Protein AF-A0A6C0ATS9-F1 (afdb_monomer)

Structure (mmCIF, N/CA/C/O backbone):
data_AF-A0A6C0ATS9-F1
#
_entry.id   AF-A0A6C0ATS9-F1
#
loop_
_atom_site.group_PDB
_atom_site.id
_atom_site.type_symbol
_atom_site.label_atom_id
_atom_site.label_alt_id
_atom_site.label_comp_id
_atom_site.label_asym_id
_atom_site.label_entity_id
_atom_site.label_seq_id
_atom_site.pdbx_PDB_ins_code
_atom_site.Cartn_x
_atom_site.Cartn_y
_atom_site.Cartn_z
_atom_site.occupancy
_atom_site.B_iso_or_equiv
_atom_site.auth_seq_id
_atom_site.auth_comp_id
_atom_site.auth_asym_id
_atom_site.auth_atom_id
_atom_site.pdbx_PDB_model_num
ATOM 1 N N . MET A 1 1 ? -14.606 -4.990 13.807 1.00 44.78 1 MET A N 1
ATOM 2 C CA . MET A 1 1 ? -13.321 -5.221 13.105 1.00 44.78 1 MET A CA 1
ATOM 3 C C . MET A 1 1 ? -13.425 -6.234 11.970 1.00 44.78 1 MET A C 1
ATOM 5 O O . MET A 1 1 ? -13.098 -5.846 10.861 1.00 44.78 1 MET A O 1
ATOM 9 N N . LYS A 1 2 ? -13.892 -7.479 12.196 1.00 44.47 2 LYS A N 1
ATOM 10 C CA . LYS A 1 2 ? -14.012 -8.505 11.130 1.00 44.47 2 LYS A CA 1
ATOM 11 C C . LYS A 1 2 ? -15.025 -8.190 10.015 1.00 44.47 2 LYS A C 1
ATOM 13 O O . LYS A 1 2 ? -15.058 -8.916 9.033 1.00 44.47 2 LYS A O 1
ATOM 18 N N . ASP A 1 3 ? -15.802 -7.119 10.152 1.00 60.03 3 ASP A N 1
ATOM 19 C CA . ASP A 1 3 ? -16.910 -6.824 9.238 1.00 60.03 3 ASP A CA 1
ATOM 20 C C . ASP A 1 3 ? -16.562 -5.815 8.133 1.00 60.03 3 ASP A C 1
ATOM 22 O O . ASP A 1 3 ? -17.358 -5.632 7.220 1.00 60.03 3 ASP A O 1
ATOM 26 N N . PHE A 1 4 ? -15.381 -5.181 8.173 1.00 81.00 4 PHE A N 1
ATOM 27 C CA . PHE A 1 4 ? -15.067 -4.094 7.238 1.00 81.00 4 PHE A CA 1
ATOM 28 C C . PHE A 1 4 ? -13.788 -4.280 6.424 1.00 81.00 4 PHE A C 1
ATOM 30 O O . PHE A 1 4 ? -13.812 -3.983 5.235 1.00 81.00 4 PHE A O 1
ATOM 37 N N . ILE A 1 5 ? -12.705 -4.812 7.007 1.00 92.31 5 ILE A N 1
ATOM 38 C CA . ILE A 1 5 ? -11.551 -5.313 6.242 1.00 92.31 5 ILE A CA 1
ATOM 39 C C . ILE A 1 5 ? -11.804 -6.796 5.994 1.00 92.31 5 ILE A C 1
ATOM 41 O O . ILE A 1 5 ? -11.702 -7.603 6.918 1.00 92.31 5 ILE A O 1
ATOM 45 N N . GLN A 1 6 ? -12.170 -7.148 4.765 1.00 94.88 6 GLN A N 1
ATOM 46 C CA . GLN A 1 6 ? -12.522 -8.529 4.433 1.00 94.88 6 GLN A CA 1
ATOM 47 C C . GLN A 1 6 ? -11.295 -9.414 4.264 1.00 94.88 6 GLN A C 1
ATOM 49 O O . GLN A 1 6 ? -11.366 -10.610 4.543 1.00 94.88 6 GLN A O 1
ATOM 54 N N . HIS A 1 7 ? -10.177 -8.833 3.824 1.00 97.25 7 HIS A N 1
ATOM 55 C CA . HIS A 1 7 ? -8.942 -9.577 3.635 1.00 97.25 7 HIS A CA 1
ATOM 56 C C . HIS A 1 7 ? -7.703 -8.710 3.827 1.00 97.25 7 HIS A C 1
ATOM 58 O O . HIS A 1 7 ? -7.731 -7.503 3.587 1.00 97.25 7 HIS A O 1
ATOM 64 N N . ILE A 1 8 ? -6.610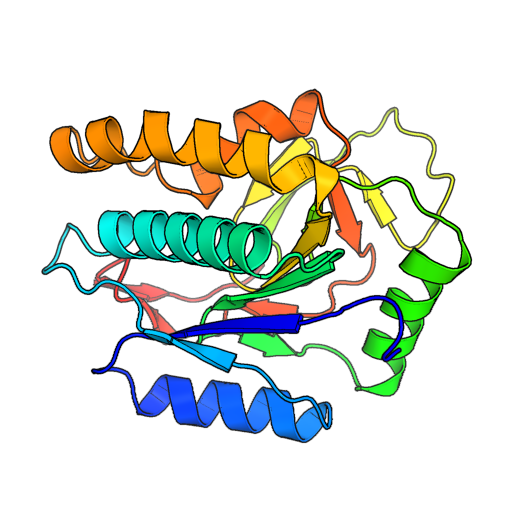 -9.345 4.242 1.00 98.31 8 ILE A N 1
ATOM 65 C CA . ILE A 1 8 ? -5.296 -8.715 4.361 1.00 98.31 8 ILE A CA 1
ATOM 66 C C . ILE A 1 8 ? -4.336 -9.499 3.476 1.00 98.31 8 ILE A C 1
ATOM 68 O O . ILE A 1 8 ? -4.168 -10.705 3.666 1.00 98.31 8 ILE A O 1
ATOM 72 N N . PHE A 1 9 ? -3.707 -8.816 2.527 1.00 98.75 9 PHE A N 1
ATOM 73 C CA . PHE A 1 9 ? -2.620 -9.355 1.721 1.00 98.75 9 PHE A CA 1
ATOM 74 C C . PHE A 1 9 ? -1.299 -8.747 2.168 1.00 98.75 9 PHE A C 1
ATOM 76 O O . PHE A 1 9 ? -1.242 -7.562 2.493 1.00 98.75 9 PHE A O 1
ATOM 83 N N . TYR A 1 10 ? -0.228 -9.533 2.115 1.00 98.75 10 TYR A N 1
ATOM 84 C CA . TYR A 1 10 ? 1.123 -8.992 2.190 1.00 98.75 10 TYR A CA 1
ATOM 85 C C . TYR A 1 10 ? 1.992 -9.515 1.055 1.00 98.75 10 TYR A C 1
ATOM 87 O O . TYR A 1 10 ? 1.965 -10.705 0.734 1.00 98.75 10 TYR A O 1
ATOM 95 N N . ILE A 1 11 ? 2.745 -8.616 0.433 1.00 98.81 11 ILE A N 1
ATOM 96 C CA . ILE A 1 11 ? 3.641 -8.916 -0.680 1.00 98.81 11 ILE A CA 1
ATOM 97 C C . ILE A 1 11 ? 5.028 -9.193 -0.110 1.00 98.81 11 ILE A C 1
ATOM 99 O O . ILE A 1 11 ? 5.604 -8.353 0.573 1.00 98.81 11 ILE A O 1
ATOM 103 N N . ASN A 1 12 ? 5.571 -10.370 -0.409 1.00 98.50 12 ASN A N 1
ATOM 104 C CA . ASN A 1 12 ? 6.889 -10.800 0.054 1.00 98.50 12 ASN A CA 1
ATOM 105 C C . ASN A 1 12 ? 7.585 -11.608 -1.044 1.00 98.50 12 ASN A C 1
ATOM 107 O O . ASN A 1 12 ? 6.965 -12.472 -1.665 1.00 98.50 12 ASN A O 1
ATOM 111 N N . LEU A 1 13 ? 8.874 -11.360 -1.277 1.00 97.94 13 LEU A N 1
ATOM 112 C CA . LEU A 1 13 ? 9.673 -12.170 -2.203 1.00 97.94 13 LEU A CA 1
ATOM 113 C C . LEU A 1 13 ? 10.032 -13.517 -1.563 1.00 97.94 13 LEU A C 1
ATOM 115 O O . LEU A 1 13 ? 10.390 -13.563 -0.392 1.00 97.94 13 LEU A O 1
ATOM 119 N N . ASP A 1 14 ? 10.034 -14.607 -2.336 1.00 97.12 14 ASP A N 1
ATOM 120 C CA . ASP A 1 14 ? 10.380 -15.955 -1.831 1.00 97.12 14 ASP A CA 1
ATOM 121 C C . ASP A 1 14 ? 11.785 -16.033 -1.218 1.00 97.12 14 ASP A C 1
ATOM 123 O O . ASP A 1 14 ? 12.029 -16.809 -0.303 1.00 97.12 14 ASP A O 1
ATOM 127 N N . LYS A 1 15 ? 12.717 -15.193 -1.682 1.00 95.62 15 LYS A N 1
ATOM 128 C CA . LYS A 1 15 ? 14.076 -15.128 -1.130 1.00 95.62 15 LYS A CA 1
ATOM 129 C C . LYS A 1 15 ? 14.181 -14.369 0.204 1.00 95.62 15 LYS A C 1
ATOM 131 O O . LYS A 1 15 ? 15.238 -14.417 0.825 1.00 95.62 15 LYS A O 1
ATOM 136 N N . ARG A 1 16 ? 13.142 -13.629 0.617 1.00 95.44 16 ARG A N 1
ATOM 137 C CA . ARG A 1 16 ? 13.129 -12.762 1.813 1.00 95.44 16 ARG A CA 1
ATOM 138 C C . ARG A 1 16 ? 12.384 -13.426 2.971 1.00 95.44 16 ARG A C 1
ATOM 140 O O . ARG A 1 16 ? 11.374 -12.917 3.460 1.00 95.44 16 ARG A O 1
ATOM 147 N N . GLU A 1 17 ? 12.878 -14.587 3.397 1.00 97.19 17 GLU A N 1
ATOM 148 C CA . GLU A 1 17 ? 12.354 -15.282 4.583 1.00 97.19 17 GLU A CA 1
ATOM 149 C C . GLU A 1 17 ? 12.577 -14.457 5.865 1.00 97.19 17 GLU A C 1
ATOM 151 O O . GLU A 1 17 ? 11.728 -14.465 6.750 1.00 97.19 17 GLU A O 1
ATOM 156 N N . ASP A 1 18 ? 13.643 -13.651 5.914 1.00 96.62 18 ASP A N 1
ATOM 157 C CA . ASP A 1 18 ? 13.909 -12.689 6.991 1.00 96.62 18 ASP A CA 1
ATOM 158 C C . ASP A 1 18 ? 12.749 -11.696 7.184 1.00 96.62 18 ASP A C 1
ATOM 160 O O . ASP A 1 18 ? 12.217 -11.560 8.287 1.00 96.62 18 ASP A O 1
ATOM 164 N N . ARG A 1 19 ? 12.291 -11.057 6.099 1.00 96.69 19 ARG A N 1
ATOM 165 C CA . ARG A 1 19 ? 11.173 -10.099 6.153 1.00 96.69 19 ARG A CA 1
ATOM 166 C C . ARG A 1 19 ? 9.836 -10.769 6.414 1.00 96.69 19 ARG A C 1
ATOM 168 O O . ARG A 1 19 ? 8.970 -10.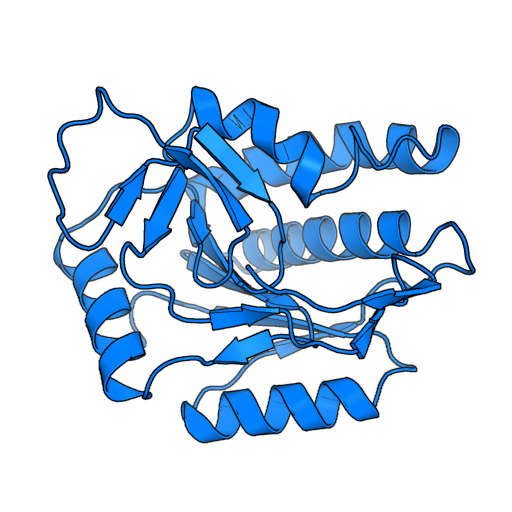206 7.071 1.00 96.69 19 ARG A O 1
ATOM 175 N N . LYS A 1 20 ? 9.659 -11.997 5.937 1.00 98.00 20 LYS A N 1
ATOM 176 C CA . LYS A 1 20 ? 8.464 -12.787 6.238 1.00 98.00 20 LYS A CA 1
ATOM 177 C C . LYS A 1 20 ? 8.345 -13.074 7.734 1.00 98.00 20 LYS A C 1
ATOM 179 O O . LYS A 1 20 ? 7.245 -12.971 8.278 1.00 98.00 20 LYS A O 1
ATOM 184 N N . GLU A 1 21 ? 9.447 -13.393 8.412 1.00 97.88 21 GLU A N 1
ATOM 185 C CA . GLU A 1 21 ? 9.464 -13.532 9.872 1.00 97.88 21 GLU A CA 1
ATOM 186 C C . GLU A 1 21 ? 9.158 -12.203 10.577 1.00 97.88 21 GLU A C 1
ATOM 188 O O . GLU A 1 21 ? 8.370 -12.179 11.523 1.00 97.88 21 GLU A O 1
ATOM 193 N N . GLU A 1 22 ? 9.734 -11.089 10.112 1.00 97.81 22 GLU A N 1
ATOM 194 C CA . GLU A 1 22 ? 9.441 -9.748 10.640 1.00 97.81 22 GLU A CA 1
ATOM 195 C C . GLU A 1 22 ? 7.960 -9.384 10.506 1.00 97.81 22 GLU A C 1
ATOM 197 O O . GLU A 1 22 ? 7.320 -9.048 11.505 1.00 97.81 22 GLU A O 1
ATOM 202 N N . PHE A 1 23 ? 7.393 -9.528 9.309 1.00 98.25 23 PHE A N 1
ATOM 203 C CA . PHE A 1 23 ? 5.981 -9.273 9.047 1.00 98.25 23 PHE A CA 1
ATOM 204 C C . PHE A 1 23 ? 5.071 -10.174 9.891 1.00 98.25 23 PHE A C 1
ATOM 206 O O . PHE A 1 23 ? 4.067 -9.719 10.440 1.00 98.25 23 PHE A O 1
ATOM 213 N N . THR A 1 24 ? 5.434 -11.452 10.047 1.00 98.06 24 THR A N 1
ATOM 214 C CA . THR A 1 24 ? 4.674 -12.396 10.882 1.00 98.06 24 THR A CA 1
ATOM 215 C C . THR A 1 24 ? 4.608 -11.913 12.330 1.00 98.06 24 THR A C 1
ATOM 217 O O . THR A 1 24 ? 3.519 -11.880 12.903 1.00 98.06 24 THR A O 1
ATOM 220 N N . ARG A 1 25 ? 5.725 -11.434 12.896 1.00 98.25 25 ARG A N 1
ATOM 221 C CA . ARG A 1 25 ? 5.745 -10.839 14.244 1.00 98.25 25 ARG A CA 1
ATOM 222 C C . ARG A 1 25 ? 4.850 -9.600 14.344 1.00 98.25 25 ARG A C 1
ATOM 224 O O . ARG A 1 25 ? 4.170 -9.423 15.353 1.00 98.25 25 ARG A O 1
ATOM 231 N N . GLU A 1 26 ? 4.806 -8.749 13.318 1.00 98.25 26 GLU A N 1
ATOM 232 C CA . GLU A 1 26 ? 3.887 -7.599 13.294 1.00 98.25 26 GLU A CA 1
ATOM 233 C C . GLU A 1 26 ? 2.412 -8.026 13.267 1.00 98.25 26 GLU A C 1
ATOM 235 O O . GLU A 1 26 ? 1.578 -7.408 13.928 1.00 98.25 26 GLU A O 1
ATOM 240 N N . MET A 1 27 ? 2.068 -9.102 12.555 1.00 97.75 27 MET A N 1
ATOM 241 C CA . MET A 1 27 ? 0.703 -9.642 12.559 1.00 97.75 27 MET A CA 1
ATOM 242 C C . MET A 1 27 ? 0.334 -10.288 13.901 1.00 97.75 27 MET A C 1
ATOM 244 O O . MET A 1 27 ? -0.800 -10.133 14.356 1.00 97.75 27 MET A O 1
ATOM 248 N N . GLU A 1 28 ? 1.280 -10.952 14.573 1.00 97.75 28 GLU A N 1
ATOM 249 C CA . GLU A 1 28 ? 1.087 -11.530 15.911 1.00 97.75 28 GLU A CA 1
ATOM 250 C C . GLU A 1 28 ? 0.768 -10.461 16.963 1.00 97.75 28 GLU A C 1
ATOM 252 O O . GLU A 1 28 ? -0.172 -10.640 17.740 1.00 97.75 28 GLU A O 1
ATOM 257 N N . LYS A 1 29 ? 1.464 -9.311 16.944 1.00 97.19 29 LYS A N 1
ATOM 258 C CA . LYS A 1 29 ? 1.146 -8.157 17.815 1.00 97.19 29 LYS A CA 1
ATOM 259 C C . LYS A 1 29 ? -0.312 -7.711 17.671 1.00 97.19 29 LYS A C 1
ATOM 261 O O . LYS A 1 29 ? -0.936 -7.271 18.637 1.00 97.19 29 LYS A O 1
ATOM 266 N N . MET A 1 30 ? -0.851 -7.835 16.462 1.00 96.12 30 MET A N 1
ATOM 267 C CA . MET A 1 30 ? -2.206 -7.421 16.116 1.00 96.12 30 MET A CA 1
ATOM 268 C C . MET A 1 30 ? -3.250 -8.524 16.292 1.00 96.12 30 MET A C 1
ATOM 270 O O . MET A 1 30 ? -4.445 -8.218 16.292 1.00 96.12 30 MET A O 1
ATOM 274 N N . ASP A 1 31 ? -2.834 -9.782 16.488 1.00 96.12 31 ASP A N 1
ATOM 275 C CA . ASP A 1 31 ? -3.693 -10.972 16.377 1.00 96.12 31 ASP A CA 1
ATOM 276 C C . ASP A 1 31 ? -4.435 -11.004 15.026 1.00 96.12 31 ASP A C 1
ATOM 278 O O . ASP A 1 31 ? -5.643 -11.246 14.937 1.00 96.12 31 ASP A O 1
ATOM 282 N N . TRP A 1 32 ? -3.720 -10.644 13.958 1.00 95.56 32 TRP A N 1
ATOM 283 C CA . TRP A 1 32 ? -4.245 -10.591 12.597 1.00 95.56 32 TRP A CA 1
ATOM 284 C C . TRP A 1 32 ? -3.738 -11.767 11.771 1.00 95.56 32 TRP A C 1
ATOM 286 O O . TRP A 1 32 ? -2.681 -12.339 12.026 1.00 95.56 32 TRP A O 1
ATOM 296 N N . LYS A 1 33 ? -4.516 -12.134 10.751 1.00 96.19 33 LYS A N 1
ATOM 297 C CA . LYS A 1 33 ? -4.121 -13.120 9.746 1.00 96.19 33 LYS A CA 1
ATOM 298 C C . LYS A 1 33 ? -4.045 -12.425 8.399 1.00 96.19 33 LYS A C 1
ATOM 300 O O . LYS A 1 33 ? -5.018 -11.797 7.990 1.00 96.19 33 LYS A O 1
ATOM 305 N N . ALA A 1 34 ? -2.913 -12.577 7.729 1.00 97.62 34 ALA A N 1
ATOM 306 C CA . ALA A 1 34 ? -2.684 -12.056 6.393 1.00 97.62 34 ALA A CA 1
ATOM 307 C C . ALA A 1 34 ? -2.310 -13.196 5.442 1.00 97.62 34 ALA A C 1
ATOM 309 O O . ALA A 1 34 ? -1.594 -14.128 5.817 1.00 97.62 34 ALA A O 1
ATOM 310 N N . GLU A 1 35 ? -2.800 -13.125 4.211 1.00 98.38 35 GLU A N 1
ATOM 311 C CA . GLU A 1 35 ? -2.410 -14.029 3.138 1.00 98.38 35 GLU A CA 1
ATOM 312 C C . GLU A 1 35 ? -1.157 -13.504 2.448 1.00 98.38 35 GLU A C 1
ATOM 314 O O . GLU A 1 35 ? -1.097 -12.350 2.018 1.00 98.38 35 GLU A O 1
ATOM 319 N N . ARG A 1 36 ? -0.164 -14.380 2.309 1.00 98.56 36 ARG A N 1
ATOM 320 C CA . ARG A 1 36 ? 1.034 -14.075 1.540 1.00 98.56 36 ARG A CA 1
ATOM 321 C C . ARG A 1 36 ? 0.709 -14.066 0.057 1.00 98.56 36 ARG A C 1
ATOM 323 O O . ARG A 1 36 ? 0.251 -15.075 -0.476 1.00 98.56 36 ARG A O 1
ATOM 330 N N . PHE A 1 37 ? 1.064 -12.984 -0.614 1.00 98.75 37 PHE A N 1
ATOM 331 C CA . PHE A 1 37 ? 1.201 -12.947 -2.058 1.00 98.75 37 PHE A CA 1
ATOM 332 C C . PHE A 1 37 ? 2.693 -13.060 -2.425 1.00 98.75 37 PHE A C 1
ATOM 334 O O . PHE A 1 37 ? 3.490 -12.237 -1.962 1.00 98.75 37 PHE A O 1
ATOM 341 N N . PRO A 1 38 ? 3.104 -14.065 -3.223 1.00 98.31 38 PRO A N 1
ATOM 342 C CA . PRO A 1 38 ? 4.487 -14.177 -3.674 1.00 98.31 38 PRO A CA 1
ATOM 343 C C . PRO A 1 38 ? 4.810 -13.013 -4.616 1.00 98.31 38 PRO A C 1
ATOM 345 O O . PRO A 1 38 ? 4.265 -12.912 -5.716 1.00 98.31 38 PRO A O 1
ATOM 348 N N . GLY A 1 39 ? 5.684 -12.114 -4.172 1.00 97.94 39 GLY A N 1
ATOM 349 C CA . GLY A 1 39 ? 6.099 -10.961 -4.958 1.00 97.94 39 GLY A CA 1
ATOM 350 C C . GLY A 1 39 ? 6.863 -11.379 -6.214 1.00 97.94 39 GLY A C 1
ATOM 351 O O . GLY A 1 39 ? 7.634 -12.342 -6.212 1.00 97.94 39 GLY A O 1
ATOM 352 N N . PHE A 1 40 ? 6.683 -10.629 -7.298 1.00 98.19 40 PHE A N 1
ATOM 353 C CA . PHE A 1 40 ? 7.412 -10.868 -8.536 1.00 98.19 40 PHE A CA 1
ATOM 354 C C . PHE A 1 40 ? 8.865 -10.430 -8.392 1.00 98.19 40 PHE A C 1
ATOM 356 O O . PHE A 1 40 ? 9.170 -9.239 -8.331 1.00 98.19 40 PHE A O 1
ATOM 363 N N . TYR A 1 41 ? 9.773 -11.399 -8.400 1.00 97.31 41 TYR A N 1
ATOM 364 C CA . TYR A 1 41 ? 11.198 -11.123 -8.397 1.00 97.31 41 TYR A CA 1
ATOM 365 C C . TYR A 1 41 ? 11.704 -10.740 -9.792 1.00 97.31 41 TYR A C 1
ATOM 367 O O . TYR A 1 41 ? 11.461 -11.442 -10.773 1.00 97.31 41 TYR A O 1
ATOM 375 N N . TYR A 1 42 ? 12.441 -9.635 -9.856 1.00 95.50 42 TYR A N 1
ATOM 376 C CA . TYR A 1 42 ? 13.196 -9.195 -11.022 1.00 95.50 42 TYR A CA 1
ATOM 377 C C . TYR A 1 42 ? 14.610 -8.845 -10.563 1.00 95.50 42 TYR A C 1
ATOM 379 O O . TYR A 1 42 ? 14.782 -8.171 -9.545 1.00 95.50 42 TYR A O 1
ATOM 387 N N . GLU A 1 43 ? 15.614 -9.278 -11.324 1.00 92.38 43 GLU A N 1
ATOM 388 C CA . GLU A 1 43 ? 17.009 -8.924 -11.054 1.00 92.38 43 GLU A CA 1
ATOM 389 C C . GLU A 1 43 ? 17.209 -7.395 -11.081 1.00 92.38 43 GLU A C 1
ATOM 391 O O . GLU A 1 43 ? 16.551 -6.693 -11.868 1.00 92.38 43 GLU A O 1
ATOM 396 N N . PRO A 1 44 ? 18.118 -6.842 -10.255 1.00 91.94 44 PRO A N 1
ATOM 397 C CA . PRO A 1 44 ? 18.459 -5.428 -10.309 1.00 91.94 44 PRO A CA 1
ATOM 398 C C . PRO A 1 44 ? 18.835 -4.970 -11.733 1.00 91.94 44 PRO A C 1
ATOM 400 O O . PRO A 1 44 ? 19.509 -5.700 -12.461 1.00 91.94 44 PRO A O 1
ATOM 403 N N . PRO A 1 45 ? 18.427 -3.755 -12.151 1.00 92.38 45 PRO A N 1
ATOM 404 C CA . PRO A 1 45 ? 17.742 -2.719 -11.369 1.00 92.38 45 PRO A CA 1
ATOM 405 C C . PRO A 1 45 ? 16.201 -2.795 -11.440 1.00 92.38 45 PRO A C 1
ATOM 407 O O . PRO A 1 45 ? 15.523 -1.820 -11.124 1.00 92.38 45 PRO A O 1
ATOM 410 N N . LYS A 1 46 ? 15.620 -3.915 -11.890 1.00 95.19 46 LYS A N 1
ATOM 411 C CA . LYS A 1 46 ? 14.183 -4.021 -12.200 1.00 95.19 46 LYS A CA 1
ATOM 412 C C . LYS A 1 46 ? 13.289 -4.401 -11.012 1.00 95.19 46 LYS A C 1
ATOM 414 O O . LYS A 1 46 ? 12.102 -4.639 -11.219 1.00 95.19 46 LYS A O 1
ATOM 419 N N . GLY A 1 47 ? 13.797 -4.391 -9.777 1.00 95.94 47 GLY A N 1
ATOM 420 C CA . GLY A 1 47 ? 13.009 -4.716 -8.576 1.00 95.94 47 GLY A CA 1
ATOM 421 C C . GLY A 1 47 ? 11.692 -3.931 -8.479 1.00 95.94 47 GLY A C 1
ATOM 422 O O . GLY A 1 47 ? 10.636 -4.516 -8.258 1.00 95.94 47 GLY A O 1
ATOM 423 N N . ILE A 1 48 ? 11.718 -2.632 -8.801 1.00 96.75 48 ILE A N 1
ATOM 424 C CA . ILE A 1 48 ? 10.526 -1.765 -8.786 1.00 96.75 48 ILE A CA 1
ATOM 425 C C . ILE A 1 48 ? 9.444 -2.154 -9.813 1.00 96.75 48 ILE A C 1
ATOM 427 O O . ILE A 1 48 ? 8.254 -1.926 -9.582 1.00 96.75 48 ILE A O 1
ATOM 431 N N . VAL A 1 49 ? 9.834 -2.786 -10.929 1.00 98.31 49 VAL A N 1
ATOM 432 C CA . VAL A 1 49 ? 8.895 -3.374 -11.903 1.00 98.31 49 VAL A CA 1
ATOM 433 C C . VAL A 1 49 ? 8.162 -4.542 -11.246 1.00 98.31 49 VAL A C 1
ATOM 435 O O . VAL A 1 49 ? 6.939 -4.639 -11.334 1.00 98.31 49 VAL A O 1
ATOM 438 N N . GLY A 1 50 ? 8.910 -5.393 -10.538 1.00 98.25 50 GLY A N 1
ATOM 439 C CA . GLY A 1 50 ? 8.384 -6.507 -9.754 1.00 98.25 50 GLY A CA 1
ATOM 440 C C . GLY A 1 50 ? 7.428 -6.062 -8.646 1.00 98.25 50 GLY A C 1
ATOM 441 O O . GLY A 1 50 ? 6.331 -6.608 -8.531 1.00 98.25 50 GLY A O 1
ATOM 442 N N . CYS A 1 51 ? 7.788 -5.021 -7.889 1.00 98.12 51 CYS A N 1
ATOM 443 C CA . CYS A 1 51 ? 6.913 -4.395 -6.891 1.00 98.12 51 CYS A CA 1
ATOM 444 C C . CYS A 1 51 ? 5.606 -3.899 -7.535 1.00 98.12 51 CYS A C 1
ATOM 446 O O . CYS A 1 51 ? 4.528 -4.368 -7.170 1.00 98.12 51 CYS A O 1
ATOM 448 N N . THR A 1 52 ? 5.690 -3.069 -8.583 1.00 98.50 52 THR A N 1
ATOM 449 C CA . THR A 1 52 ? 4.502 -2.530 -9.276 1.00 98.50 52 THR A CA 1
ATOM 450 C C . THR A 1 52 ? 3.589 -3.643 -9.796 1.00 98.50 52 THR A C 1
ATOM 452 O O . THR A 1 52 ? 2.374 -3.601 -9.601 1.00 98.50 52 THR A O 1
ATOM 455 N N . LYS A 1 53 ? 4.172 -4.687 -10.398 1.00 98.75 53 LYS A N 1
ATOM 456 C CA . LYS A 1 53 ? 3.433 -5.865 -10.864 1.00 98.75 53 LYS A CA 1
ATOM 457 C C . LYS A 1 53 ? 2.768 -6.632 -9.718 1.00 98.75 53 LYS A C 1
ATOM 459 O O . LYS A 1 53 ? 1.647 -7.097 -9.876 1.00 98.75 53 LYS A O 1
ATOM 464 N N . SER A 1 54 ? 3.426 -6.751 -8.568 1.00 98.75 54 SER A N 1
ATOM 465 C CA . SER A 1 54 ? 2.870 -7.450 -7.403 1.00 98.75 54 SER A CA 1
ATOM 466 C C . SER A 1 54 ? 1.625 -6.744 -6.864 1.00 98.75 54 SER A C 1
ATOM 468 O O . SER A 1 54 ? 0.612 -7.400 -6.647 1.00 98.75 54 SER A O 1
ATOM 470 N N . HIS A 1 55 ? 1.652 -5.412 -6.733 1.00 98.81 55 HIS A N 1
ATOM 471 C CA . HIS A 1 55 ? 0.471 -4.642 -6.315 1.00 98.81 55 HIS A CA 1
ATOM 472 C C . HIS A 1 55 ? -0.687 -4.758 -7.315 1.00 98.81 55 HIS A C 1
ATOM 474 O O . HIS A 1 55 ? -1.832 -4.954 -6.906 1.00 98.81 55 HIS A O 1
ATOM 480 N N . LEU A 1 56 ? -0.395 -4.693 -8.620 1.00 98.88 56 LEU A N 1
ATOM 481 C CA . LEU A 1 56 ? -1.390 -4.911 -9.673 1.00 98.88 56 LEU A CA 1
ATOM 482 C C . LEU A 1 56 ? -2.072 -6.282 -9.540 1.00 98.88 56 LEU A C 1
ATOM 484 O O . LEU A 1 56 ? -3.299 -6.371 -9.545 1.00 98.88 56 LEU A O 1
ATOM 488 N N . GLU A 1 57 ? -1.292 -7.352 -9.399 1.00 98.88 57 GLU A N 1
ATOM 489 C CA . GLU A 1 57 ? -1.844 -8.707 -9.329 1.00 98.88 57 GLU A CA 1
ATOM 490 C C . GLU A 1 57 ? -2.587 -8.977 -8.009 1.00 98.88 57 GLU A C 1
ATOM 492 O O . GLU A 1 57 ? -3.602 -9.673 -8.020 1.00 98.88 57 GLU A O 1
ATOM 497 N N . VAL A 1 58 ? -2.180 -8.364 -6.890 1.00 98.81 58 VAL A N 1
ATOM 498 C CA . VAL A 1 58 ? -2.953 -8.405 -5.634 1.00 98.81 58 VAL A CA 1
ATOM 499 C C . VAL A 1 58 ? -4.320 -7.737 -5.796 1.00 98.81 58 VAL A C 1
ATOM 501 O O . VAL A 1 58 ? -5.324 -8.297 -5.355 1.00 98.81 58 VAL A O 1
ATOM 504 N N . LEU A 1 59 ? -4.398 -6.578 -6.460 1.00 98.81 59 LEU A N 1
ATOM 505 C CA . LEU A 1 59 ? -5.675 -5.901 -6.722 1.00 98.81 59 LEU A CA 1
ATOM 506 C C . LEU A 1 59 ? -6.588 -6.738 -7.626 1.00 98.81 59 LEU A C 1
ATOM 508 O O . LEU A 1 59 ? -7.775 -6.897 -7.332 1.00 98.81 59 LEU A O 1
ATOM 512 N N . LYS A 1 60 ? -6.037 -7.337 -8.689 1.00 98.81 60 LYS A N 1
ATOM 513 C CA . LYS A 1 60 ? -6.778 -8.271 -9.552 1.00 98.81 60 LYS A CA 1
ATOM 514 C C . LYS A 1 60 ? -7.295 -9.474 -8.774 1.00 98.81 60 LYS A C 1
ATOM 516 O O . LYS A 1 60 ? -8.451 -9.855 -8.949 1.00 98.81 60 LYS A O 1
ATOM 521 N N . LEU A 1 61 ? -6.472 -10.045 -7.896 1.00 98.81 61 LEU A N 1
ATOM 522 C CA . LEU A 1 61 ? -6.850 -11.171 -7.050 1.00 98.81 61 LEU A CA 1
ATOM 523 C C . 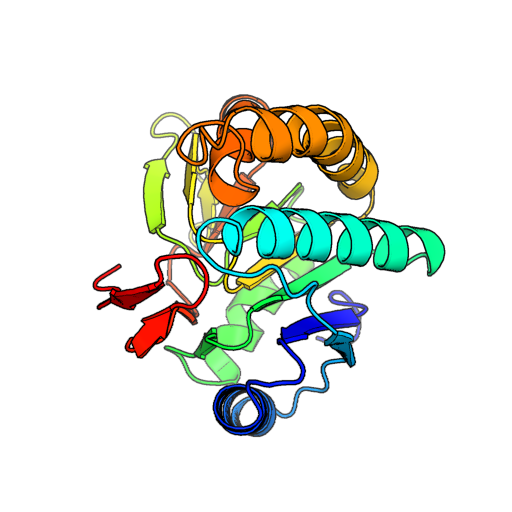LEU A 1 61 ? -7.965 -10.791 -6.067 1.00 98.81 61 LEU A C 1
ATOM 525 O O . LEU A 1 61 ? -8.929 -11.542 -5.917 1.00 98.81 61 LEU A O 1
ATOM 529 N N . ALA A 1 62 ? -7.864 -9.620 -5.431 1.00 98.56 62 ALA A N 1
ATOM 530 C CA . ALA A 1 62 ? -8.893 -9.094 -4.539 1.00 98.56 62 ALA A CA 1
ATOM 531 C C . ALA A 1 62 ? -10.231 -8.912 -5.267 1.00 98.56 62 ALA A C 1
ATOM 533 O O . ALA A 1 62 ? -11.263 -9.390 -4.789 1.00 98.56 62 ALA A O 1
ATOM 534 N N . LYS A 1 63 ? -10.198 -8.308 -6.465 1.00 98.50 63 LYS A N 1
ATOM 535 C CA . LYS A 1 63 ? -11.366 -8.160 -7.341 1.00 98.50 63 LYS A CA 1
ATOM 536 C C . LYS A 1 63 ? -11.953 -9.515 -7.732 1.00 98.50 63 LYS A C 1
ATOM 538 O O . LYS A 1 63 ? -13.152 -9.727 -7.582 1.00 98.50 63 LYS A O 1
ATOM 543 N N . GLN A 1 64 ? -11.121 -10.442 -8.208 1.00 98.50 64 GLN A N 1
ATOM 544 C CA . GLN A 1 64 ? -11.543 -11.779 -8.633 1.00 98.50 64 GLN A CA 1
ATOM 545 C C . GLN A 1 64 ? -12.242 -12.543 -7.501 1.00 98.50 64 GLN A C 1
ATOM 547 O O . GLN A 1 64 ? -13.199 -13.274 -7.751 1.00 98.50 64 GLN A O 1
ATOM 552 N N . ARG A 1 65 ? -11.768 -12.382 -6.262 1.00 98.25 65 ARG A N 1
ATOM 553 C CA . ARG A 1 65 ? -12.346 -13.018 -5.070 1.00 98.25 65 ARG A CA 1
ATOM 554 C C . ARG A 1 65 ? -13.521 -12.242 -4.468 1.00 98.25 65 ARG A C 1
ATOM 556 O O . ARG A 1 65 ? -14.131 -12.732 -3.523 1.00 98.25 65 ARG A O 1
ATOM 563 N N . GLY A 1 66 ? -13.860 -11.076 -5.020 1.00 97.25 66 GLY A N 1
ATOM 564 C CA . GLY A 1 66 ? -15.019 -10.283 -4.616 1.00 97.25 66 GLY A CA 1
ATOM 565 C C . GLY A 1 66 ? -14.891 -9.638 -3.236 1.00 97.25 66 GLY A C 1
ATOM 566 O O . GLY A 1 66 ? -15.909 -9.435 -2.579 1.00 97.25 66 GLY A O 1
ATOM 567 N N . TYR A 1 67 ? -13.671 -9.337 -2.776 1.00 97.25 67 TYR A N 1
ATOM 568 C CA . TYR A 1 67 ? -13.485 -8.676 -1.484 1.00 97.25 67 TYR A CA 1
ATOM 569 C C . TYR A 1 67 ? -13.904 -7.202 -1.542 1.00 97.25 67 TYR A C 1
ATOM 571 O O . TYR A 1 67 ? -13.520 -6.483 -2.459 1.00 97.25 67 TYR A O 1
ATOM 579 N N . SER A 1 68 ? -14.679 -6.742 -0.555 1.00 93.00 68 SER A N 1
ATOM 580 C CA . SER A 1 68 ? -15.197 -5.367 -0.509 1.00 93.00 68 SER A CA 1
ATOM 581 C C . SER A 1 68 ? -14.156 -4.334 -0.071 1.00 93.00 68 SER A C 1
ATOM 583 O O . SER A 1 68 ? -14.068 -3.270 -0.662 1.00 93.00 68 SER A O 1
ATOM 585 N N . ASN A 1 69 ? -13.360 -4.619 0.961 1.00 94.31 69 ASN A N 1
ATOM 586 C CA . ASN A 1 69 ? -12.198 -3.799 1.304 1.00 94.31 69 ASN A CA 1
ATOM 587 C C . ASN A 1 69 ? -11.039 -4.719 1.663 1.00 94.31 69 ASN A C 1
ATOM 589 O O . ASN A 1 69 ? -11.225 -5.691 2.406 1.00 94.31 69 ASN A O 1
ATOM 593 N N . VAL A 1 70 ? -9.847 -4.384 1.176 1.00 98.00 70 VAL A N 1
ATOM 594 C CA . VAL A 1 70 ? -8.628 -5.146 1.456 1.00 98.00 70 VAL A CA 1
ATOM 595 C C . VAL A 1 70 ? -7.539 -4.238 1.983 1.00 98.00 70 VAL A C 1
ATOM 597 O O . VAL A 1 70 ? -7.367 -3.119 1.500 1.00 98.00 70 VAL A O 1
ATOM 600 N N . LEU A 1 71 ? -6.808 -4.738 2.972 1.00 98.38 71 LEU A N 1
ATOM 601 C CA . LEU A 1 71 ? -5.562 -4.137 3.420 1.00 98.38 71 LEU A CA 1
ATOM 602 C C . LEU A 1 71 ? -4.419 -4.788 2.639 1.00 98.38 71 LEU A C 1
ATOM 604 O O . LEU A 1 71 ? -4.293 -6.013 2.643 1.00 98.38 71 LEU A O 1
ATOM 608 N N . ILE A 1 72 ? -3.618 -3.981 1.952 1.00 98.75 72 ILE A N 1
ATOM 609 C CA . ILE A 1 72 ? -2.457 -4.438 1.188 1.00 98.75 72 ILE A CA 1
ATOM 610 C C . ILE A 1 72 ? -1.210 -3.916 1.886 1.00 98.75 72 ILE A C 1
ATOM 612 O O . ILE A 1 72 ? -1.079 -2.708 2.093 1.00 98.75 72 ILE A O 1
ATOM 616 N N . CYS A 1 73 ? -0.308 -4.832 2.227 1.00 98.62 73 CYS A N 1
ATOM 617 C CA . CYS A 1 73 ? 0.951 -4.525 2.888 1.00 98.62 73 CYS A CA 1
ATOM 618 C C . CYS A 1 73 ? 2.161 -5.002 2.071 1.00 98.62 73 CYS A C 1
ATOM 620 O O . CYS A 1 73 ? 2.079 -5.991 1.340 1.00 98.62 73 CYS A O 1
ATOM 622 N N . GLU A 1 74 ? 3.304 -4.354 2.260 1.00 98.44 74 GLU A N 1
ATOM 623 C CA . GLU A 1 74 ? 4.621 -4.918 1.948 1.00 98.44 74 GLU A CA 1
ATOM 624 C C . GLU A 1 74 ? 5.192 -5.639 3.184 1.00 98.44 74 GLU A C 1
ATOM 626 O O . GLU A 1 74 ? 4.716 -5.477 4.311 1.00 98.44 74 GLU A O 1
ATOM 631 N N . ASP A 1 75 ? 6.201 -6.481 2.970 1.00 97.38 75 ASP A N 1
ATOM 632 C CA . ASP A 1 75 ? 6.821 -7.311 4.009 1.00 97.38 75 ASP A CA 1
ATOM 633 C C . ASP A 1 75 ? 7.707 -6.548 5.003 1.00 97.38 75 ASP A C 1
ATOM 635 O O . ASP A 1 75 ? 8.084 -7.098 6.034 1.00 97.38 75 ASP A O 1
ATOM 639 N N . ASP A 1 76 ? 8.001 -5.279 4.730 1.00 95.81 76 ASP A N 1
ATOM 640 C CA . ASP A 1 76 ? 8.715 -4.368 5.623 1.00 95.81 76 ASP A CA 1
ATOM 641 C C . ASP A 1 76 ? 7.779 -3.427 6.394 1.00 95.81 76 ASP A C 1
ATOM 643 O O . ASP A 1 76 ? 8.194 -2.362 6.840 1.00 95.81 76 ASP A O 1
ATOM 647 N N . LEU A 1 77 ? 6.522 -3.820 6.602 1.00 97.75 77 LEU A N 1
ATOM 648 C CA . LEU A 1 77 ? 5.617 -3.114 7.502 1.00 97.75 77 LEU A CA 1
ATOM 649 C C . LEU A 1 77 ? 6.126 -3.126 8.957 1.00 97.75 77 LEU A C 1
ATOM 651 O O . LEU A 1 77 ? 6.611 -4.137 9.468 1.00 97.75 77 LEU A O 1
ATOM 655 N N . GLU A 1 78 ? 5.933 -2.012 9.659 1.00 97.75 78 GLU A N 1
ATOM 656 C CA . GLU A 1 78 ? 6.117 -1.887 11.104 1.00 97.75 78 GLU A CA 1
ATOM 657 C C . GLU A 1 78 ? 4.969 -1.091 11.736 1.00 97.75 78 GLU A C 1
ATOM 659 O O . GLU A 1 78 ? 4.700 0.043 11.333 1.00 97.75 78 GLU A O 1
ATOM 664 N N . TRP A 1 79 ? 4.299 -1.656 12.748 1.00 97.81 79 TRP A N 1
ATOM 665 C CA . TRP A 1 79 ? 3.277 -0.934 13.510 1.00 97.81 79 TRP A CA 1
ATOM 666 C C . TRP A 1 79 ? 3.915 0.060 14.483 1.00 97.81 79 TRP A C 1
ATOM 668 O O . TRP A 1 79 ? 4.827 -0.287 15.232 1.00 97.81 79 TRP A O 1
ATOM 678 N N . LEU A 1 80 ? 3.399 1.291 14.506 1.00 97.62 80 LEU A N 1
ATOM 679 C CA . LEU A 1 80 ? 3.870 2.364 15.393 1.00 97.62 80 LEU A CA 1
ATOM 680 C C . LEU A 1 80 ? 3.044 2.498 16.676 1.00 97.62 80 LEU A C 1
ATOM 682 O O . LEU A 1 80 ? 3.426 3.213 17.598 1.00 97.62 80 LEU A O 1
ATOM 686 N N . GLU A 1 81 ? 1.893 1.839 16.721 1.00 97.75 81 GLU A N 1
ATOM 687 C CA . GLU A 1 81 ? 0.864 2.034 17.734 1.00 97.75 81 GLU A CA 1
ATOM 688 C C . GLU A 1 81 ? 0.366 0.680 18.254 1.00 97.75 81 GLU A C 1
ATOM 690 O O . GLU A 1 81 ? 0.582 -0.365 17.635 1.00 97.75 81 GLU A O 1
ATOM 695 N N . SER A 1 82 ? -0.309 0.680 19.409 1.00 97.38 82 SER A N 1
ATOM 696 C CA . SER A 1 82 ? -0.861 -0.557 19.970 1.00 97.38 82 SER A CA 1
ATOM 697 C C . SER A 1 82 ? -2.025 -1.093 19.131 1.00 97.38 82 SER A C 1
ATOM 699 O O . SER A 1 82 ? -2.715 -0.350 18.422 1.00 97.38 82 SER A O 1
ATOM 701 N N . LYS A 1 83 ? -2.308 -2.392 19.287 1.00 96.62 83 LYS A N 1
ATOM 702 C CA . LYS A 1 83 ? -3.458 -3.061 18.666 1.00 96.62 83 LYS A CA 1
ATOM 703 C C . LYS A 1 83 ? -4.770 -2.318 18.916 1.00 96.62 83 LYS A C 1
ATOM 705 O O . LYS A 1 83 ? -5.604 -2.220 18.018 1.00 96.62 83 LYS A O 1
ATOM 710 N N . GLU A 1 84 ? -4.964 -1.797 20.123 1.00 96.69 84 GLU A N 1
ATOM 711 C CA . GLU A 1 84 ? -6.165 -1.066 20.527 1.00 96.69 84 GLU A CA 1
ATOM 712 C C . GLU A 1 84 ? -6.286 0.268 19.791 1.00 96.69 84 GLU A C 1
ATOM 714 O O . GLU A 1 84 ? -7.375 0.603 19.328 1.00 96.69 84 GLU A O 1
ATOM 719 N N . VAL A 1 85 ? -5.184 1.009 19.647 1.00 96.94 85 VAL A N 1
ATOM 720 C CA . VAL A 1 85 ? -5.169 2.293 18.932 1.00 96.94 85 VAL A CA 1
ATOM 721 C C . VAL A 1 85 ? -5.476 2.078 17.453 1.00 96.94 85 VAL A C 1
ATOM 723 O O . VAL A 1 85 ? -6.402 2.693 16.931 1.00 96.94 85 VAL A O 1
ATOM 726 N N . ILE A 1 86 ? -4.774 1.151 16.795 1.00 96.81 86 ILE A N 1
ATOM 727 C CA . ILE A 1 86 ? -4.984 0.845 15.371 1.00 96.81 86 ILE A CA 1
ATOM 728 C C . ILE A 1 86 ? -6.419 0.370 15.126 1.00 96.81 86 ILE A C 1
ATOM 730 O O . ILE A 1 86 ? -7.090 0.846 14.210 1.00 96.81 86 ILE A O 1
ATOM 734 N N . LYS A 1 87 ? -6.926 -0.532 15.978 1.00 94.62 87 LYS A N 1
ATOM 735 C CA . LYS A 1 87 ? -8.319 -0.985 15.920 1.00 94.62 87 LYS A CA 1
ATOM 736 C C . LYS A 1 87 ? -9.293 0.181 16.056 1.00 94.62 87 LYS A C 1
ATOM 738 O O . LYS A 1 87 ? -10.273 0.217 15.322 1.00 94.62 87 LYS A O 1
ATOM 743 N N . ASN A 1 88 ? -9.059 1.091 16.999 1.00 95.31 88 ASN A N 1
ATOM 744 C CA . ASN A 1 88 ? -9.954 2.218 17.236 1.00 95.31 88 ASN A CA 1
ATOM 745 C C . ASN A 1 88 ? -9.982 3.177 16.042 1.00 95.31 88 ASN A C 1
ATOM 747 O O . ASN A 1 88 ? -11.069 3.590 15.651 1.00 95.31 88 ASN A O 1
ATOM 751 N N . GLU A 1 89 ? -8.835 3.500 15.439 1.00 96.00 89 GLU A N 1
ATOM 752 C CA . GLU A 1 89 ? -8.792 4.364 14.251 1.00 96.00 89 GLU A CA 1
ATOM 753 C C . GLU A 1 89 ? -9.475 3.708 13.040 1.00 96.00 89 GLU A C 1
ATOM 755 O O . GLU A 1 89 ? -10.299 4.337 12.375 1.00 96.00 89 GLU A O 1
ATOM 760 N N . LEU A 1 90 ? -9.243 2.411 12.807 1.00 95.12 90 LEU A N 1
ATOM 761 C CA . LEU A 1 90 ? -9.961 1.659 11.773 1.00 95.12 90 LEU A CA 1
ATOM 762 C C . LEU A 1 90 ? -11.470 1.595 12.049 1.00 95.12 90 LEU A C 1
ATOM 764 O O . LEU A 1 90 ? -12.274 1.812 11.146 1.00 95.12 90 LEU A O 1
ATOM 768 N N . ASP A 1 91 ? -11.883 1.340 13.292 1.00 93.62 91 ASP A N 1
ATOM 769 C CA . ASP A 1 91 ? -13.299 1.324 13.666 1.00 93.62 91 ASP A CA 1
ATOM 770 C C . ASP A 1 91 ? -13.948 2.707 13.445 1.00 93.62 91 ASP A C 1
ATOM 772 O O . ASP A 1 91 ? -15.107 2.755 13.035 1.00 93.62 91 ASP A O 1
ATOM 776 N N . LYS A 1 92 ? -13.237 3.827 13.662 1.00 94.12 92 LYS A N 1
ATOM 777 C CA . LYS A 1 92 ? -13.751 5.170 13.333 1.00 94.12 92 LYS A CA 1
ATOM 778 C C . LYS A 1 92 ? -13.993 5.330 11.835 1.00 94.12 92 LYS A C 1
ATOM 780 O O . LYS A 1 92 ? -15.053 5.838 11.476 1.00 94.12 92 LYS A O 1
ATOM 785 N N . LEU A 1 93 ? -13.060 4.892 10.984 1.00 93.94 93 LEU A N 1
ATOM 786 C CA . LEU A 1 93 ? -13.198 4.972 9.524 1.00 93.94 93 LEU A CA 1
ATOM 787 C C . LEU A 1 93 ? -14.503 4.315 9.056 1.00 93.94 93 LEU A C 1
ATOM 789 O O . LEU A 1 93 ? -15.275 4.914 8.315 1.00 93.94 93 LEU A O 1
ATOM 793 N N . PHE A 1 94 ? -14.789 3.110 9.546 1.00 91.62 94 PHE A N 1
ATOM 794 C CA . PHE A 1 94 ? -15.954 2.358 9.087 1.00 91.62 94 PHE A CA 1
ATOM 795 C C . PHE A 1 94 ? -17.262 2.733 9.785 1.00 91.62 94 PHE A C 1
ATOM 797 O O . PHE A 1 94 ? -18.300 2.771 9.140 1.00 91.62 94 PHE A O 1
ATOM 804 N N . ARG A 1 95 ? -17.249 3.050 11.088 1.00 91.25 95 ARG A N 1
ATOM 805 C CA . ARG A 1 95 ? -18.475 3.440 11.818 1.00 91.25 95 ARG A CA 1
ATOM 806 C C . ARG A 1 95 ? -19.023 4.804 11.407 1.00 91.25 95 ARG A C 1
ATOM 808 O O . ARG A 1 95 ? -20.174 5.095 11.708 1.00 91.25 95 ARG A O 1
ATOM 815 N N . ASN A 1 96 ? -18.192 5.648 10.801 1.00 90.88 96 ASN A N 1
ATOM 816 C CA . ASN A 1 96 ? -18.593 6.967 10.318 1.00 90.88 96 ASN A CA 1
ATOM 817 C C . ASN A 1 96 ? -18.978 6.974 8.829 1.00 90.88 96 ASN A C 1
ATOM 819 O O . ASN A 1 96 ? -19.125 8.068 8.271 1.00 90.88 96 ASN A O 1
ATOM 823 N N . ASP A 1 97 ? -19.092 5.790 8.207 1.00 88.56 97 ASP A N 1
ATOM 824 C CA . ASP A 1 97 ? -19.397 5.599 6.784 1.00 88.56 97 ASP A CA 1
ATOM 825 C C . ASP A 1 97 ? -18.582 6.554 5.902 1.00 88.56 97 ASP A C 1
ATOM 827 O O . ASP A 1 97 ? -19.116 7.284 5.065 1.00 88.56 97 ASP A O 1
ATOM 831 N N . VAL A 1 98 ? -17.273 6.626 6.173 1.00 92.00 98 VAL A N 1
ATOM 832 C CA . VAL A 1 98 ? -16.370 7.478 5.401 1.00 92.00 98 VAL A CA 1
ATOM 833 C C . VAL A 1 98 ? -16.352 6.960 3.968 1.00 92.00 98 VAL A C 1
ATOM 835 O O . VAL A 1 98 ? -16.025 5.800 3.728 1.00 92.00 98 VAL A O 1
ATOM 838 N N . ASP A 1 99 ? -16.684 7.832 3.024 1.00 92.50 99 ASP A N 1
ATOM 839 C CA . ASP A 1 99 ? -16.525 7.559 1.601 1.00 92.50 99 ASP A CA 1
ATOM 840 C C . ASP A 1 99 ? -1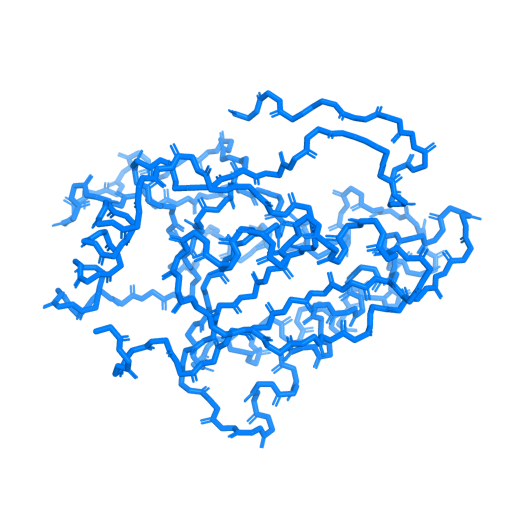5.047 7.748 1.241 1.00 92.50 99 ASP A C 1
ATOM 842 O O . ASP A 1 99 ? -14.534 8.864 1.324 1.00 92.50 99 ASP A O 1
ATOM 846 N N . PHE A 1 100 ? -14.335 6.656 0.962 1.00 95.44 100 PHE A N 1
ATOM 847 C CA . PHE A 1 100 ? -12.910 6.673 0.633 1.00 95.44 100 PHE A CA 1
ATOM 848 C C . PHE A 1 100 ? -12.593 5.696 -0.496 1.00 95.44 100 PHE A C 1
ATOM 850 O O . PHE A 1 100 ? -13.112 4.578 -0.534 1.00 95.44 100 PHE A O 1
ATOM 857 N N . ASP A 1 101 ? -11.653 6.098 -1.344 1.00 97.94 101 ASP A N 1
ATOM 858 C CA . ASP A 1 101 ? -11.082 5.259 -2.395 1.00 97.94 101 ASP A CA 1
ATOM 859 C C . ASP A 1 101 ? -9.915 4.432 -1.835 1.00 97.94 101 ASP A C 1
ATOM 861 O O . ASP A 1 101 ? -9.882 3.197 -1.903 1.00 97.94 101 ASP A O 1
ATOM 865 N N . VAL A 1 102 ? -8.963 5.141 -1.216 1.00 98.44 102 VAL A N 1
ATOM 866 C CA . VAL A 1 102 ? -7.756 4.594 -0.589 1.00 98.44 102 VAL A CA 1
ATOM 867 C C . VAL A 1 102 ? -7.500 5.301 0.740 1.00 98.44 102 VAL A C 1
ATOM 869 O O . VAL A 1 102 ? -7.585 6.526 0.826 1.00 98.44 102 VAL A O 1
ATOM 872 N N . CYS A 1 103 ? -7.150 4.537 1.777 1.00 98.06 103 CYS A N 1
ATOM 873 C CA . CYS A 1 103 ? -6.755 5.078 3.077 1.00 98.06 103 CYS A CA 1
ATOM 874 C C . CYS A 1 103 ? -5.408 4.499 3.529 1.00 98.06 103 CYS A C 1
ATOM 876 O O . CYS A 1 103 ? -5.274 3.290 3.723 1.00 98.06 103 CYS A O 1
ATOM 878 N N . PHE A 1 104 ? -4.406 5.351 3.726 1.00 98.44 104 PHE A N 1
ATOM 879 C CA . PHE A 1 104 ? -3.059 4.944 4.119 1.00 98.44 104 PHE A CA 1
ATOM 880 C C . PHE A 1 104 ? -2.912 4.745 5.626 1.00 98.44 104 PHE A C 1
ATOM 882 O O . PHE A 1 104 ? -3.317 5.601 6.416 1.00 98.44 104 PHE A O 1
ATOM 889 N N . LEU A 1 105 ? -2.248 3.651 6.012 1.00 97.94 105 LEU A N 1
ATOM 890 C CA . LEU A 1 105 ? -1.826 3.383 7.391 1.00 97.94 105 LEU A CA 1
ATOM 891 C C . LEU A 1 105 ? -0.324 3.640 7.566 1.00 97.94 105 LEU A C 1
ATOM 893 O O . LEU A 1 105 ? 0.082 4.179 8.597 1.00 97.94 105 LEU A O 1
ATOM 897 N N . ALA A 1 106 ? 0.471 3.299 6.547 1.00 97.62 106 ALA A N 1
ATOM 898 C CA . ALA A 1 106 ? 1.856 3.725 6.379 1.00 97.62 106 ALA A CA 1
ATOM 899 C C . ALA A 1 106 ? 1.954 4.663 5.175 1.00 97.62 106 ALA A C 1
ATOM 901 O O . ALA A 1 106 ? 1.410 4.367 4.113 1.00 97.62 106 ALA A O 1
ATOM 902 N N . TYR A 1 107 ? 2.623 5.802 5.349 1.00 96.75 107 TYR A N 1
ATOM 903 C CA . TYR A 1 107 ? 2.691 6.826 4.314 1.00 96.75 107 TYR A CA 1
ATOM 904 C C . TYR A 1 107 ? 3.883 7.769 4.469 1.00 96.75 107 TYR A C 1
ATOM 906 O O . TYR A 1 107 ? 4.266 8.153 5.578 1.00 96.75 107 TYR A O 1
ATOM 914 N N . ASN A 1 108 ? 4.363 8.256 3.327 1.00 95.19 108 ASN A N 1
ATOM 915 C CA . ASN A 1 108 ? 5.129 9.489 3.208 1.00 95.19 108 ASN A CA 1
ATOM 916 C C . ASN A 1 108 ? 4.238 10.530 2.517 1.00 95.19 108 ASN A C 1
ATOM 918 O O . ASN A 1 108 ? 4.069 10.511 1.298 1.00 95.19 108 ASN A O 1
ATOM 922 N N . ASN A 1 109 ? 3.585 11.375 3.312 1.00 94.38 109 ASN A N 1
ATOM 923 C CA . ASN A 1 109 ? 2.630 12.363 2.824 1.00 94.38 109 ASN A CA 1
ATOM 924 C C . ASN A 1 109 ? 3.337 13.709 2.650 1.00 94.38 109 ASN A C 1
ATOM 926 O O . ASN A 1 109 ? 3.835 14.276 3.617 1.00 94.38 109 ASN A O 1
ATOM 930 N N . GLN A 1 110 ? 3.380 14.202 1.418 1.00 93.81 110 GLN A N 1
ATOM 931 C CA . GLN A 1 110 ? 4.101 15.414 1.034 1.00 93.81 110 GLN A CA 1
ATOM 932 C C . GLN A 1 110 ? 3.171 16.612 0.838 1.00 93.81 110 GLN A C 1
ATOM 934 O O . GLN A 1 110 ? 3.625 17.752 0.920 1.00 93.81 110 GLN A O 1
ATOM 939 N N . LYS A 1 111 ? 1.880 16.374 0.572 1.00 94.69 111 LYS A N 1
ATOM 940 C CA . LYS A 1 111 ? 0.887 17.437 0.391 1.00 94.69 111 LYS A CA 1
ATOM 941 C C . LYS A 1 111 ? -0.496 16.984 0.844 1.00 94.69 111 LYS A C 1
ATOM 943 O O . LYS A 1 111 ? -1.015 15.976 0.366 1.00 94.69 111 LYS A O 1
ATOM 948 N N . THR A 1 112 ? -1.112 17.775 1.712 1.00 93.75 112 THR A N 1
ATOM 949 C CA . THR A 1 112 ? -2.524 17.655 2.097 1.00 93.75 112 THR A CA 1
ATOM 950 C C . THR A 1 112 ? -3.374 18.709 1.403 1.00 93.75 112 THR A C 1
ATOM 952 O O . THR A 1 112 ? -2.868 19.746 0.977 1.00 93.75 112 THR A O 1
ATOM 955 N N . ASP A 1 113 ? -4.668 18.441 1.296 1.00 92.50 113 ASP A N 1
ATOM 956 C CA . ASP A 1 113 ? -5.663 19.414 0.850 1.00 92.50 113 ASP A CA 1
ATOM 957 C C . ASP A 1 113 ? -5.999 20.367 2.012 1.00 92.50 113 ASP A C 1
ATOM 959 O O . ASP A 1 113 ? -6.698 19.982 2.947 1.00 92.50 113 ASP A O 1
ATOM 963 N N . GLU A 1 114 ? -5.447 21.585 1.996 1.00 86.50 114 GLU A N 1
ATOM 964 C CA . GLU A 1 114 ? -5.674 22.599 3.044 1.00 86.50 114 GLU A CA 1
ATOM 965 C C . GLU A 1 114 ? -7.082 23.211 2.983 1.00 86.50 114 GLU A C 1
ATOM 967 O O . GLU A 1 114 ? -7.573 23.740 3.980 1.00 86.50 114 GLU A O 1
ATOM 972 N N . GLU A 1 115 ? -7.741 23.134 1.824 1.00 83.88 115 GLU A N 1
ATOM 973 C CA . GLU A 1 115 ? -9.098 23.649 1.620 1.00 83.88 115 GLU A CA 1
ATOM 974 C C . GLU A 1 115 ? -10.164 22.623 2.028 1.00 83.88 115 GLU A C 1
ATOM 976 O O . GLU A 1 115 ? -11.324 22.974 2.271 1.00 83.88 115 GLU A O 1
ATOM 981 N N . PHE A 1 116 ? -9.782 21.348 2.146 1.00 81.00 116 PHE A N 1
ATOM 982 C CA . PHE A 1 116 ? -10.656 20.306 2.656 1.00 81.00 116 PHE A CA 1
ATOM 983 C C . PHE A 1 116 ? -10.972 20.553 4.132 1.00 81.00 116 PHE A C 1
ATOM 985 O O . PHE A 1 116 ? -10.144 20.332 5.012 1.00 81.00 116 PHE A O 1
ATOM 992 N N . SER A 1 117 ? -12.207 20.966 4.418 1.00 76.31 117 SER A N 1
ATOM 993 C CA . SER A 1 117 ? -12.703 21.032 5.791 1.00 76.31 117 SER A CA 1
ATOM 994 C C . SER A 1 117 ? -12.851 19.606 6.334 1.00 76.31 117 SER A C 1
ATOM 996 O O . SER A 1 117 ? -13.697 18.854 5.832 1.00 76.31 117 SER A O 1
ATOM 998 N N . PRO A 1 118 ? -12.042 19.189 7.327 1.00 68.38 118 PRO A N 1
ATOM 999 C CA . PRO A 1 118 ? -12.061 17.812 7.779 1.00 68.38 118 PRO A CA 1
ATOM 1000 C C . PRO A 1 118 ? -13.375 17.541 8.509 1.00 68.38 118 PRO A C 1
ATOM 1002 O O . PRO A 1 118 ? -13.577 17.950 9.650 1.00 68.38 118 PRO A O 1
ATOM 1005 N N . LYS A 1 119 ? -14.271 16.794 7.854 1.00 81.94 119 LYS A N 1
ATOM 1006 C CA . LYS A 1 119 ? -15.446 16.195 8.509 1.00 81.94 119 LYS A CA 1
ATOM 1007 C C . LYS A 1 119 ? -15.027 15.229 9.629 1.00 81.94 119 LYS A C 1
ATOM 1009 O O . LYS A 1 119 ? -15.794 14.991 10.557 1.00 81.94 119 LYS A O 1
ATOM 1014 N N . TYR A 1 120 ? -13.814 14.686 9.527 1.00 87.62 120 TYR A N 1
ATOM 1015 C CA . TYR A 1 120 ? -13.252 13.667 10.400 1.00 87.62 120 TYR A CA 1
ATOM 1016 C C . TYR A 1 120 ? -11.850 14.099 10.850 1.00 87.62 120 TYR A C 1
ATOM 1018 O O . TYR A 1 120 ? -10.945 14.203 10.028 1.00 87.62 120 TYR A O 1
ATOM 1026 N N . ASP A 1 121 ? -11.661 14.344 12.146 1.00 90.94 121 ASP A N 1
ATOM 1027 C CA . ASP A 1 121 ? -10.388 14.794 12.742 1.00 90.94 121 ASP A CA 1
ATOM 1028 C C . ASP A 1 121 ? -9.270 13.731 12.701 1.00 90.94 121 ASP A C 1
ATOM 1030 O O . ASP A 1 121 ? -8.075 14.035 12.768 1.00 90.94 121 ASP A O 1
ATOM 1034 N N . PHE A 1 122 ? -9.657 12.466 12.553 1.00 94.25 122 PHE A N 1
ATOM 1035 C CA . PHE A 1 122 ? -8.760 11.323 12.438 1.00 94.25 122 PHE A CA 1
ATOM 1036 C C . PHE A 1 122 ? -8.250 11.076 11.007 1.00 94.25 122 PHE A C 1
ATOM 1038 O O . PHE A 1 122 ? -7.474 10.142 10.799 1.00 94.25 122 PHE A O 1
ATOM 1045 N N . LEU A 1 123 ? -8.648 11.894 10.023 1.00 95.69 123 LEU A N 1
ATOM 1046 C CA . LEU A 1 123 ? -8.232 11.760 8.624 1.00 95.69 123 LEU A CA 1
ATOM 1047 C C . LEU A 1 123 ? -7.664 13.063 8.068 1.00 95.69 123 LEU A C 1
ATOM 1049 O O . LEU A 1 123 ? -8.122 14.159 8.376 1.00 95.69 123 LEU A O 1
ATOM 1053 N N . LEU A 1 124 ? -6.689 12.912 7.180 1.00 94.94 124 LEU A N 1
ATOM 1054 C CA . LEU A 1 124 ? -6.131 13.973 6.355 1.00 94.94 124 LEU A CA 1
ATOM 1055 C C . LEU A 1 124 ? -6.366 13.605 4.895 1.00 94.94 124 LEU A C 1
ATOM 1057 O O . LEU A 1 124 ? -5.971 12.518 4.473 1.00 94.94 124 LEU A O 1
ATOM 1061 N N . LYS A 1 125 ? -6.972 14.500 4.112 1.00 95.62 125 LYS A N 1
ATOM 1062 C CA . LYS A 1 125 ? -7.070 14.313 2.661 1.00 95.62 125 LYS A CA 1
ATOM 1063 C C . LYS A 1 125 ? -5.710 14.594 2.029 1.00 95.62 125 LYS A C 1
ATOM 1065 O O . LYS A 1 125 ? -5.161 15.684 2.206 1.00 95.62 125 LYS A O 1
ATOM 1070 N N . THR A 1 126 ? -5.148 13.608 1.336 1.00 95.62 126 THR A N 1
ATOM 1071 C CA . THR A 1 126 ? -3.833 13.736 0.698 1.00 95.62 126 THR A CA 1
ATOM 1072 C C . THR A 1 126 ? -3.966 14.032 -0.791 1.00 95.62 126 THR A C 1
ATOM 1074 O O . THR A 1 126 ? -4.814 13.467 -1.472 1.00 95.62 126 THR A O 1
ATOM 1077 N N . LEU A 1 127 ? -3.108 14.925 -1.279 1.00 95.75 127 LEU A N 1
ATOM 1078 C CA .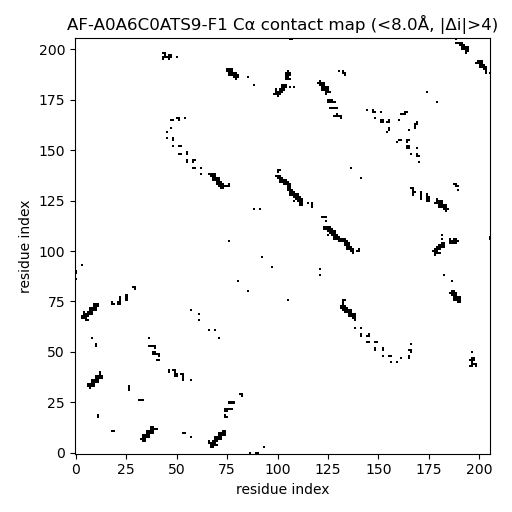 LEU A 1 127 ? -2.949 15.265 -2.695 1.00 95.75 127 LEU A CA 1
ATOM 1079 C C . LEU A 1 127 ? -1.619 14.741 -3.256 1.00 95.75 127 LEU A C 1
ATOM 1081 O O . LEU A 1 127 ? -1.409 14.753 -4.466 1.00 95.75 127 LEU A O 1
ATOM 1085 N N . TYR A 1 128 ? -0.693 14.352 -2.376 1.00 95.88 128 TYR A N 1
ATOM 1086 C CA . TYR A 1 128 ? 0.603 13.806 -2.753 1.00 95.88 128 TYR A CA 1
ATOM 1087 C C . TYR A 1 128 ? 1.144 12.925 -1.628 1.00 95.88 128 TYR A C 1
ATOM 1089 O O . TYR A 1 128 ? 1.729 13.409 -0.659 1.00 95.88 128 TYR A O 1
ATOM 1097 N N . CYS A 1 129 ? 1.011 11.618 -1.789 1.00 96.19 129 CYS A N 1
ATOM 1098 C CA . CYS A 1 129 ? 1.462 10.610 -0.852 1.00 96.19 129 CYS A CA 1
ATOM 1099 C C . CYS A 1 129 ? 2.115 9.432 -1.578 1.00 96.19 129 CYS A C 1
ATOM 1101 O O . CYS A 1 129 ? 1.659 8.997 -2.641 1.00 96.19 129 CYS A O 1
ATOM 1103 N N . THR A 1 130 ? 3.201 8.933 -0.995 1.00 94.56 130 THR A N 1
ATOM 1104 C CA . THR A 1 130 ? 3.981 7.794 -1.485 1.00 94.56 130 THR A CA 1
ATOM 1105 C C . THR A 1 130 ? 4.219 6.765 -0.382 1.00 94.56 130 THR A C 1
ATOM 1107 O O . THR A 1 130 ? 3.822 6.969 0.768 1.00 94.56 130 THR A O 1
ATOM 1110 N N . THR A 1 131 ? 4.953 5.714 -0.766 1.00 92.62 131 THR A N 1
ATOM 1111 C CA . THR A 1 131 ? 5.040 4.368 -0.192 1.00 92.62 131 THR A CA 1
ATOM 1112 C C . THR A 1 131 ? 3.736 3.582 -0.280 1.00 92.62 131 THR A C 1
ATOM 1114 O O . THR A 1 131 ? 2.648 4.092 -0.026 1.00 92.62 131 THR A O 1
ATOM 1117 N N . ALA A 1 132 ? 3.866 2.311 -0.648 1.00 96.56 132 ALA A N 1
ATOM 1118 C CA . ALA A 1 132 ? 2.783 1.338 -0.683 1.00 96.56 132 ALA A CA 1
ATOM 1119 C C . ALA A 1 132 ? 2.909 0.295 0.439 1.00 96.56 132 ALA A C 1
ATOM 1121 O O . ALA A 1 132 ? 2.298 -0.768 0.358 1.00 96.56 132 ALA A O 1
ATOM 1122 N N . SER A 1 133 ? 3.663 0.621 1.498 1.00 96.88 133 SER A N 1
ATOM 1123 C CA . SER A 1 133 ? 3.970 -0.301 2.596 1.00 96.88 133 SER A CA 1
ATOM 1124 C C . SER A 1 133 ? 2.725 -0.808 3.336 1.00 96.88 133 SER A C 1
ATOM 1126 O O . SER A 1 133 ? 2.687 -1.978 3.709 1.00 96.88 133 SER A O 1
ATOM 1128 N N . CYS A 1 134 ? 1.688 0.021 3.535 1.00 98.38 134 CYS A N 1
ATOM 1129 C CA . CYS A 1 134 ? 0.404 -0.432 4.089 1.00 98.38 134 CYS A CA 1
ATOM 1130 C C . CYS A 1 134 ? -0.741 0.546 3.805 1.00 98.38 134 CYS A C 1
ATOM 1132 O O . CYS A 1 134 ? -0.762 1.676 4.311 1.00 98.38 134 CYS A O 1
ATOM 1134 N N . TYR A 1 135 ? -1.718 0.096 3.018 1.00 98.62 135 TYR A N 1
ATOM 1135 C CA . TYR A 1 135 ? -2.869 0.897 2.613 1.00 98.62 135 TYR A CA 1
ATOM 1136 C C . TYR A 1 135 ? -4.126 0.042 2.437 1.00 98.62 135 TYR A C 1
ATOM 1138 O O . TYR A 1 135 ? -4.076 -1.131 2.064 1.00 98.62 135 TYR A O 1
ATOM 1146 N N . LEU A 1 136 ? -5.271 0.644 2.737 1.00 98.19 136 LEU A N 1
ATOM 1147 C CA . LEU A 1 136 ? -6.598 0.071 2.568 1.00 98.19 136 LEU A CA 1
ATOM 1148 C C . LEU A 1 136 ? -7.188 0.545 1.238 1.00 98.19 136 LEU A C 1
ATOM 1150 O O . LEU A 1 136 ? -7.109 1.733 0.931 1.00 98.19 136 LEU A O 1
ATOM 1154 N N . VAL A 1 137 ? -7.820 -0.356 0.486 1.00 98.38 137 VAL A N 1
ATOM 1155 C CA . VAL A 1 137 ? -8.503 -0.023 -0.775 1.00 98.38 137 VAL A CA 1
ATOM 1156 C C . VAL A 1 137 ? -9.943 -0.521 -0.749 1.00 98.38 137 VAL A C 1
ATOM 1158 O O . VAL A 1 137 ? -10.195 -1.687 -0.415 1.00 98.38 137 VAL A O 1
ATOM 1161 N N . ASN A 1 138 ? -10.869 0.352 -1.144 1.00 97.25 138 ASN A N 1
ATOM 1162 C CA . ASN A 1 138 ? -12.288 0.044 -1.299 1.00 97.25 138 ASN A CA 1
ATOM 1163 C C . ASN A 1 138 ? -12.583 -0.571 -2.682 1.00 97.25 138 ASN A C 1
ATOM 1165 O O . ASN A 1 138 ? -11.996 -0.162 -3.685 1.00 97.25 138 ASN A O 1
ATOM 1169 N N . TYR A 1 139 ? -13.483 -1.559 -2.760 1.00 96.00 139 TYR A N 1
ATOM 1170 C CA . TYR A 1 139 ? -13.708 -2.363 -3.972 1.00 96.00 139 TYR A CA 1
ATOM 1171 C C . TYR A 1 139 ? -14.086 -1.549 -5.199 1.00 96.00 139 TYR A C 1
ATOM 1173 O O . TYR A 1 139 ? -13.683 -1.900 -6.308 1.00 96.00 139 TYR A O 1
ATOM 1181 N N . HIS A 1 140 ? -14.856 -0.474 -5.016 1.00 97.19 140 HIS A N 1
ATOM 1182 C CA . HIS A 1 140 ? -15.315 0.347 -6.132 1.00 97.19 140 HIS A CA 1
ATOM 1183 C C . HIS A 1 140 ? -14.140 1.015 -6.862 1.00 97.19 140 HIS A C 1
ATOM 1185 O O . HIS A 1 140 ? -14.279 1.424 -8.012 1.00 97.19 140 HIS A O 1
ATOM 1191 N N . TYR A 1 141 ? -12.975 1.080 -6.212 1.00 98.50 141 TYR A N 1
ATOM 1192 C CA . TYR A 1 141 ? -11.778 1.725 -6.718 1.00 98.50 141 TYR A CA 1
ATOM 1193 C C . TYR A 1 141 ? -10.745 0.761 -7.322 1.00 98.50 141 TYR A C 1
ATOM 1195 O O . TYR A 1 141 ? -9.763 1.201 -7.928 1.00 98.50 141 TYR A O 1
ATOM 1203 N N . TYR A 1 142 ? -10.952 -0.559 -7.208 1.00 98.62 142 TYR A N 1
ATOM 1204 C CA . TYR A 1 142 ? -10.006 -1.554 -7.731 1.00 98.62 142 TYR A CA 1
ATOM 1205 C C . TYR A 1 142 ? -9.749 -1.368 -9.222 1.00 98.62 142 TYR A C 1
ATOM 1207 O O . TYR A 1 142 ? -8.593 -1.369 -9.638 1.00 98.62 142 TYR A O 1
ATOM 1215 N N . ASP A 1 143 ? -10.799 -1.148 -10.011 1.00 98.69 143 ASP A N 1
ATOM 1216 C CA . ASP A 1 143 ? -10.684 -1.040 -11.468 1.00 98.69 143 ASP A CA 1
ATOM 1217 C C . ASP A 1 143 ? -9.842 0.152 -11.888 1.00 98.69 143 ASP A C 1
ATOM 1219 O O . ASP A 1 143 ? -8.959 0.007 -12.730 1.00 98.69 143 ASP A O 1
ATOM 1223 N N . LYS A 1 144 ? -10.003 1.290 -11.212 1.00 98.69 144 LYS A N 1
ATOM 1224 C CA . LYS A 1 144 ? -9.210 2.481 -11.505 1.00 98.69 144 LYS A CA 1
ATOM 1225 C C . LYS A 1 144 ? -7.718 2.262 -11.219 1.00 98.69 144 LYS A C 1
ATOM 1227 O O . LYS A 1 144 ? -6.878 2.666 -12.021 1.00 98.69 144 LYS A O 1
ATOM 1232 N N . LEU A 1 145 ? -7.370 1.601 -10.109 1.00 98.75 145 LEU A N 1
ATOM 1233 C CA . LEU A 1 145 ? -5.970 1.268 -9.805 1.00 98.75 145 LEU A CA 1
ATOM 1234 C C . LEU A 1 145 ? -5.403 0.205 -10.753 1.00 98.75 145 LEU A C 1
ATOM 1236 O O . LEU A 1 145 ? -4.262 0.334 -11.195 1.00 98.75 145 LEU A O 1
ATOM 1240 N N . ILE A 1 146 ? -6.186 -0.827 -11.075 1.00 98.88 146 ILE A N 1
ATOM 1241 C CA . ILE A 1 146 ? -5.789 -1.884 -12.011 1.00 98.88 146 ILE A CA 1
ATOM 1242 C C . ILE A 1 146 ? -5.492 -1.272 -13.381 1.00 98.88 146 ILE A C 1
ATOM 1244 O O . ILE A 1 146 ? -4.391 -1.464 -13.890 1.00 98.88 146 ILE A O 1
ATOM 1248 N N . GLU A 1 147 ? -6.411 -0.481 -13.938 1.00 98.81 147 GLU A N 1
ATOM 1249 C CA . GLU A 1 147 ? -6.237 0.188 -15.232 1.00 98.81 147 GLU A CA 1
ATOM 1250 C C . GLU A 1 147 ? -5.005 1.104 -15.241 1.00 98.81 147 GLU A C 1
ATOM 1252 O O . GLU A 1 147 ? -4.212 1.082 -16.189 1.00 98.81 147 GLU A O 1
ATOM 1257 N N . LEU A 1 148 ? -4.796 1.873 -14.164 1.00 98.69 148 LEU A N 1
ATOM 1258 C CA . LEU A 1 148 ? -3.628 2.742 -14.030 1.00 98.69 148 LEU A CA 1
ATOM 1259 C C . LEU A 1 148 ? -2.321 1.942 -14.098 1.00 98.69 148 LEU A C 1
ATOM 1261 O O . LEU A 1 148 ? -1.395 2.316 -14.823 1.00 98.69 148 LEU A O 1
ATOM 1265 N N . TYR A 1 149 ? -2.234 0.847 -13.346 1.00 98.75 149 TYR A N 1
ATOM 1266 C CA . TYR A 1 149 ? -1.030 0.026 -13.293 1.00 98.75 149 TYR A CA 1
ATOM 1267 C C . TYR A 1 149 ? -0.831 -0.812 -14.557 1.00 98.75 149 TYR A C 1
ATOM 1269 O O . TYR A 1 149 ? 0.309 -0.962 -14.991 1.00 98.75 149 TYR A O 1
ATOM 1277 N N . GLU A 1 150 ? -1.892 -1.302 -15.199 1.00 98.75 150 GLU A N 1
ATOM 1278 C CA . GLU A 1 150 ? -1.800 -1.983 -16.497 1.00 98.75 150 GLU A CA 1
ATOM 1279 C C . GLU A 1 150 ? -1.251 -1.063 -17.588 1.00 98.75 150 GLU A C 1
ATOM 1281 O O . GLU A 1 150 ? -0.446 -1.496 -18.414 1.00 98.75 150 GLU A O 1
ATOM 1286 N N . MET A 1 151 ? -1.626 0.217 -17.559 1.00 98.56 151 MET A N 1
ATOM 1287 C CA . MET A 1 151 ? -1.077 1.228 -18.458 1.00 98.56 151 MET A CA 1
ATOM 1288 C C . MET A 1 151 ? 0.387 1.558 -18.128 1.00 98.56 151 MET A C 1
ATOM 1290 O O . MET A 1 151 ? 1.231 1.623 -19.026 1.00 98.56 151 MET A O 1
ATOM 1294 N N . ALA A 1 152 ? 0.709 1.750 -16.847 1.00 98.50 152 ALA A N 1
ATOM 1295 C CA . ALA A 1 152 ? 2.027 2.211 -16.416 1.00 98.50 152 ALA A CA 1
ATOM 1296 C C . ALA A 1 152 ? 3.111 1.127 -16.485 1.00 98.50 152 ALA A C 1
ATOM 1298 O O . ALA A 1 152 ? 4.254 1.424 -16.836 1.00 98.50 152 ALA A O 1
ATOM 1299 N N . LEU A 1 153 ? 2.775 -0.128 -16.175 1.00 98.56 153 LEU A N 1
ATOM 1300 C CA . LEU A 1 153 ? 3.745 -1.211 -16.003 1.00 98.56 153 LEU A CA 1
ATOM 1301 C C . LEU A 1 153 ? 4.592 -1.489 -17.264 1.00 98.56 153 LEU A C 1
ATOM 1303 O O . LEU A 1 153 ? 5.815 -1.572 -17.127 1.00 98.56 153 LEU A O 1
ATOM 1307 N N . PRO A 1 154 ? 4.037 -1.567 -18.494 1.00 98.44 154 PRO A N 1
ATOM 1308 C CA . PRO A 1 154 ? 4.848 -1.728 -19.704 1.00 98.44 154 PRO A CA 1
ATOM 1309 C C . PRO A 1 154 ? 5.789 -0.542 -19.959 1.00 98.44 154 PRO A C 1
ATOM 1311 O O . PRO A 1 154 ? 6.899 -0.714 -20.469 1.00 98.44 154 PRO A O 1
ATOM 1314 N N . ILE A 1 155 ? 5.365 0.676 -19.602 1.00 98.50 155 ILE A N 1
ATOM 1315 C CA . ILE A 1 155 ? 6.185 1.883 -19.749 1.00 98.50 155 ILE A CA 1
ATOM 1316 C C . ILE A 1 155 ? 7.317 1.862 -18.722 1.00 98.50 155 ILE A C 1
ATOM 1318 O O . ILE A 1 155 ? 8.467 2.131 -19.081 1.00 98.50 155 ILE A O 1
ATOM 1322 N N . LEU A 1 156 ? 7.016 1.492 -17.475 1.00 98.44 156 LEU A N 1
ATOM 1323 C CA . LEU A 1 156 ? 8.002 1.311 -16.417 1.00 98.44 156 LEU A CA 1
ATOM 1324 C C . LEU A 1 156 ? 9.056 0.274 -16.819 1.00 98.44 156 LEU A C 1
ATOM 1326 O O . LEU A 1 156 ? 10.243 0.579 -16.768 1.00 98.44 156 LEU A O 1
ATOM 1330 N N . ASP A 1 157 ? 8.644 -0.909 -17.280 1.00 97.94 157 ASP A N 1
ATOM 1331 C CA . ASP A 1 157 ? 9.561 -1.997 -17.644 1.00 97.94 157 ASP A CA 1
ATOM 1332 C C . ASP A 1 157 ? 10.484 -1.640 -18.824 1.00 97.94 157 ASP A C 1
ATOM 1334 O O . ASP A 1 157 ? 11.659 -2.028 -18.860 1.00 97.94 157 ASP A O 1
ATOM 1338 N N . ARG A 1 158 ? 9.970 -0.859 -19.784 1.00 98.00 158 ARG A N 1
ATOM 1339 C CA . ARG A 1 158 ? 10.734 -0.401 -20.953 1.00 98.00 158 ARG A CA 1
ATOM 1340 C C . ARG A 1 158 ? 11.676 0.758 -20.635 1.00 98.00 158 ARG A C 1
ATOM 1342 O O . ARG A 1 158 ? 12.775 0.808 -21.176 1.00 98.00 158 ARG A O 1
ATOM 1349 N N . THR A 1 159 ? 11.221 1.731 -19.847 1.00 97.81 159 THR A N 1
ATOM 1350 C CA . THR A 1 159 ? 11.919 3.022 -19.681 1.00 97.81 159 THR A CA 1
ATOM 1351 C C . THR A 1 159 ? 12.684 3.143 -18.369 1.00 97.81 159 THR A C 1
ATOM 1353 O O . THR A 1 159 ? 13.578 3.980 -18.273 1.00 97.81 159 THR A O 1
ATOM 1356 N N . MET A 1 160 ? 12.327 2.348 -17.356 1.00 97.44 160 MET A N 1
ATOM 1357 C CA . MET A 1 160 ? 12.843 2.428 -15.986 1.00 97.44 160 MET A CA 1
ATOM 1358 C C . MET A 1 160 ? 12.696 3.806 -15.321 1.00 97.44 160 MET A C 1
ATOM 1360 O O . MET A 1 160 ? 13.359 4.088 -14.318 1.00 97.44 160 MET A O 1
ATOM 1364 N N . GLN A 1 161 ? 11.788 4.649 -15.828 1.00 97.62 161 GLN A N 1
ATOM 1365 C CA . GLN A 1 161 ? 11.430 5.940 -15.235 1.00 97.62 161 GLN A CA 1
ATOM 1366 C C . GLN A 1 161 ? 10.555 5.741 -13.989 1.00 97.62 161 GLN A C 1
ATOM 1368 O O . GLN A 1 161 ? 9.388 6.130 -13.936 1.00 97.62 161 GLN A O 1
ATOM 1373 N N . HIS A 1 162 ? 11.121 5.087 -12.977 1.00 96.00 162 HIS A N 1
ATOM 1374 C CA . HIS A 1 162 ? 10.428 4.687 -11.756 1.00 96.00 162 HIS A CA 1
ATOM 1375 C C . HIS A 1 162 ? 9.898 5.876 -10.953 1.00 96.00 162 HIS A C 1
ATOM 1377 O O . HIS A 1 162 ? 8.845 5.756 -10.346 1.00 96.00 162 HIS A O 1
ATOM 1383 N N . TRP A 1 163 ? 10.546 7.043 -11.033 1.00 96.19 163 TRP A N 1
ATOM 1384 C CA . TRP A 1 163 ? 10.070 8.293 -10.426 1.00 96.19 163 TRP A CA 1
ATOM 1385 C C . TRP A 1 163 ? 8.734 8.801 -11.004 1.00 96.19 163 TRP A C 1
ATOM 1387 O O . TRP A 1 163 ? 8.139 9.717 -10.440 1.00 96.19 163 TRP A O 1
ATOM 1397 N N . ILE A 1 164 ? 8.265 8.222 -12.118 1.00 97.44 164 ILE A N 1
ATOM 1398 C CA . ILE A 1 164 ? 6.968 8.518 -12.747 1.00 97.44 164 ILE A CA 1
ATOM 1399 C C . ILE A 1 164 ? 6.036 7.308 -12.664 1.00 97.44 164 ILE A C 1
ATOM 1401 O O . ILE A 1 164 ? 4.893 7.454 -12.243 1.00 97.44 164 ILE A O 1
ATOM 1405 N N . TYR A 1 165 ? 6.509 6.129 -13.084 1.00 98.25 165 TYR A N 1
ATOM 1406 C CA . TYR A 1 165 ? 5.636 4.987 -13.390 1.00 98.25 165 TYR A CA 1
ATOM 1407 C C . TYR A 1 165 ? 5.622 3.869 -12.342 1.00 98.25 165 TYR A C 1
ATOM 1409 O O . TYR A 1 165 ? 4.880 2.905 -12.524 1.00 98.25 165 TYR A O 1
ATOM 1417 N N . ALA A 1 166 ? 6.420 3.951 -11.271 1.00 97.81 166 ALA A N 1
ATOM 1418 C CA . ALA A 1 166 ? 6.276 3.006 -10.162 1.00 97.81 166 ALA A CA 1
ATOM 1419 C C . ALA A 1 166 ? 4.890 3.148 -9.515 1.00 97.81 166 ALA A C 1
ATOM 1421 O O . ALA A 1 166 ? 4.315 4.236 -9.538 1.00 97.81 166 ALA A O 1
ATOM 1422 N N . ASN A 1 167 ? 4.363 2.066 -8.938 1.00 97.75 167 ASN A N 1
ATOM 1423 C CA . ASN A 1 167 ? 3.037 2.015 -8.310 1.00 97.75 167 ASN A CA 1
ATOM 1424 C C . ASN A 1 167 ? 2.741 3.217 -7.403 1.00 97.75 167 ASN A C 1
ATOM 1426 O O . ASN A 1 167 ? 1.695 3.851 -7.559 1.00 97.75 167 ASN A O 1
ATOM 1430 N N . ASP A 1 168 ? 3.670 3.554 -6.508 1.00 96.19 168 ASP A N 1
ATOM 1431 C CA . ASP A 1 168 ? 3.503 4.632 -5.533 1.00 96.19 168 ASP A CA 1
ATOM 1432 C C . ASP A 1 168 ? 3.830 6.036 -6.083 1.00 96.19 168 ASP A C 1
ATOM 1434 O O . ASP A 1 168 ? 3.682 7.046 -5.393 1.00 96.19 168 ASP A O 1
ATOM 1438 N N . GLN A 1 169 ? 4.264 6.116 -7.342 1.00 97.56 169 GLN A N 1
ATOM 1439 C CA . GLN A 1 169 ? 4.499 7.367 -8.055 1.00 97.56 169 GLN A CA 1
ATOM 1440 C C . GLN A 1 169 ? 3.347 7.672 -9.010 1.00 97.56 169 GLN A C 1
ATOM 1442 O O . GLN A 1 169 ? 2.804 8.777 -9.005 1.00 97.56 169 GLN A O 1
ATOM 1447 N N . ILE A 1 170 ? 2.918 6.692 -9.802 1.00 97.88 170 ILE A N 1
ATOM 1448 C CA . ILE A 1 170 ? 1.901 6.916 -10.828 1.00 97.88 170 ILE A CA 1
ATOM 1449 C C . ILE A 1 170 ? 0.528 7.207 -10.218 1.00 97.88 170 ILE A C 1
ATOM 1451 O O . ILE A 1 170 ? -0.219 8.032 -10.749 1.00 97.88 170 ILE A O 1
ATOM 1455 N N . TRP A 1 171 ? 0.210 6.618 -9.060 1.00 97.75 171 TRP A N 1
ATOM 1456 C CA . TRP A 1 171 ? -1.075 6.824 -8.385 1.00 97.75 171 TRP A CA 1
ATOM 1457 C C . TRP A 1 171 ? -1.307 8.257 -7.893 1.00 97.75 171 TRP A C 1
ATOM 1459 O O . TRP A 1 171 ? -2.444 8.641 -7.632 1.00 97.75 171 TRP A O 1
ATOM 1469 N N . LYS A 1 172 ? -0.259 9.094 -7.851 1.00 96.38 172 LYS A N 1
ATOM 1470 C CA . LYS A 1 172 ? -0.355 10.492 -7.417 1.00 96.38 172 LYS A CA 1
ATOM 1471 C C . LYS A 1 172 ? -1.219 11.287 -8.386 1.00 96.38 172 LYS A C 1
ATOM 1473 O O . LYS A 1 172 ? -1.892 12.226 -7.993 1.00 96.38 172 LYS A O 1
ATOM 1478 N N . THR A 1 173 ? -1.262 10.851 -9.647 1.00 96.38 173 THR A N 1
ATOM 1479 C CA . THR A 1 173 ? -2.142 11.412 -10.680 1.00 96.38 173 THR A CA 1
ATOM 1480 C C . THR A 1 173 ? -3.636 11.248 -10.372 1.00 96.38 173 THR A C 1
ATOM 1482 O O . THR A 1 173 ? -4.453 11.951 -10.974 1.00 96.38 173 THR A O 1
ATOM 1485 N N . LEU A 1 174 ? -3.992 10.343 -9.451 1.00 97.75 174 LEU A N 1
ATOM 1486 C CA . LEU A 1 174 ? -5.358 10.123 -8.980 1.00 97.75 174 LEU A CA 1
ATOM 1487 C C . LEU A 1 174 ? -5.670 10.906 -7.693 1.00 97.75 174 LEU A C 1
ATOM 1489 O O . LEU A 1 174 ? -6.789 11.380 -7.535 1.00 97.75 174 LEU A O 1
ATOM 1493 N N . GLN A 1 175 ? -4.686 11.101 -6.809 1.00 96.81 175 GLN A N 1
ATOM 149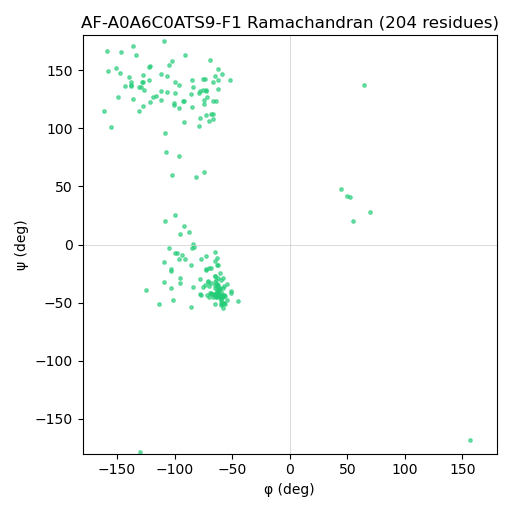4 C CA . GLN A 1 175 ? -4.878 11.701 -5.476 1.00 96.81 175 GLN A CA 1
ATOM 1495 C C . GLN A 1 175 ? -5.457 13.125 -5.499 1.00 96.81 175 GLN A C 1
ATOM 1497 O O . GLN A 1 175 ? -6.192 13.499 -4.596 1.00 96.81 175 GLN A O 1
ATOM 1502 N N . GLU A 1 176 ? -5.177 13.920 -6.536 1.00 88.94 176 GLU A N 1
ATOM 1503 C CA . GLU A 1 176 ? -5.749 15.272 -6.656 1.00 88.94 176 GLU A CA 1
ATOM 1504 C C . GLU A 1 176 ? -7.243 15.286 -7.020 1.00 88.94 176 GLU A C 1
ATOM 1506 O O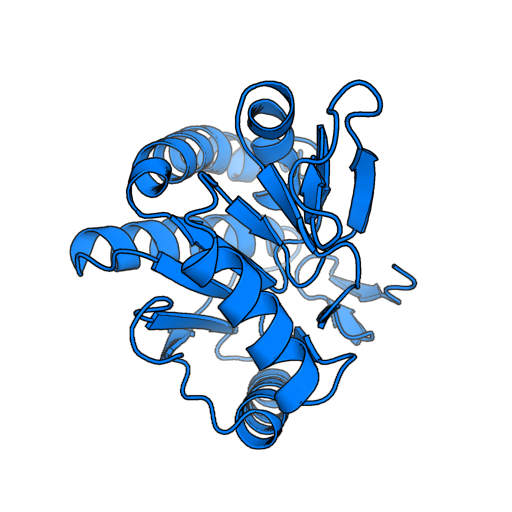 . GLU A 1 176 ? -7.918 16.296 -6.826 1.00 88.94 176 GLU A O 1
ATOM 1511 N N . LYS A 1 177 ? -7.757 14.192 -7.590 1.00 92.88 177 LYS A N 1
ATOM 1512 C CA . LYS A 1 177 ? -9.114 14.110 -8.161 1.00 92.88 177 LYS A CA 1
ATOM 1513 C C . LYS A 1 177 ? -10.049 13.252 -7.325 1.00 92.88 177 LYS A C 1
ATOM 1515 O O . LYS A 1 177 ? -11.249 13.501 -7.302 1.00 92.88 177 LYS A O 1
ATOM 1520 N N . ASP A 1 178 ? -9.475 12.245 -6.687 1.00 96.88 178 ASP A N 1
ATOM 1521 C CA . ASP A 1 178 ? -10.175 11.172 -6.009 1.00 96.88 178 ASP A CA 1
ATOM 1522 C C . ASP A 1 178 ? -10.016 11.311 -4.476 1.00 96.88 178 ASP A C 1
ATOM 1524 O O . ASP A 1 178 ? -9.322 12.190 -3.958 1.00 96.88 178 ASP A O 1
ATOM 1528 N N . THR A 1 179 ? -10.691 10.461 -3.715 1.00 96.12 179 THR A N 1
ATOM 1529 C CA . THR A 1 179 ? -10.853 10.554 -2.261 1.00 96.12 179 THR A CA 1
ATOM 1530 C C . THR A 1 179 ? -9.829 9.690 -1.528 1.00 96.12 179 THR A C 1
ATOM 1532 O O . THR A 1 179 ? -10.122 8.602 -1.023 1.00 96.12 179 THR A O 1
ATOM 1535 N N . TRP A 1 180 ? -8.594 10.193 -1.480 1.00 97.88 180 TRP A N 1
ATOM 1536 C CA . TRP A 1 180 ? -7.476 9.539 -0.802 1.00 97.88 180 TRP A CA 1
ATOM 1537 C C . TRP A 1 180 ? -7.230 10.159 0.572 1.00 97.88 180 TRP A C 1
ATOM 1539 O O . TRP A 1 180 ? -7.084 11.378 0.708 1.00 97.88 180 TRP A O 1
ATOM 1549 N N . PHE A 1 181 ? -7.123 9.312 1.593 1.00 97.56 181 PHE A N 1
ATOM 1550 C CA . PHE A 1 181 ? -6.876 9.740 2.967 1.00 97.56 181 PHE A CA 1
ATOM 1551 C C . PHE A 1 181 ? -5.614 9.118 3.561 1.00 97.56 181 PHE A C 1
ATOM 1553 O O . PHE A 1 181 ? -5.225 8.002 3.230 1.00 97.56 181 PHE A O 1
ATOM 1560 N N . CYS A 1 182 ? -5.022 9.822 4.517 1.00 97.00 182 CYS A N 1
ATOM 1561 C CA . CYS A 1 182 ? -4.121 9.265 5.519 1.00 97.00 182 CYS A CA 1
ATOM 1562 C C . CYS A 1 182 ? -4.806 9.355 6.885 1.00 97.00 182 CYS A C 1
ATOM 1564 O O . CYS A 1 182 ? -5.503 10.337 7.153 1.00 97.00 182 CYS A O 1
ATOM 1566 N N . PHE A 1 183 ? -4.561 8.400 7.783 1.00 97.00 183 PHE A N 1
ATOM 1567 C CA . PHE A 1 183 ? -4.880 8.624 9.197 1.00 97.00 183 PHE A CA 1
ATOM 1568 C C . PHE A 1 183 ? -4.044 9.790 9.739 1.00 97.00 183 PHE A C 1
ATOM 1570 O O . PHE A 1 183 ? -2.842 9.844 9.492 1.00 97.00 183 PHE A O 1
ATOM 1577 N N . SER A 1 184 ? -4.660 10.730 10.464 1.00 94.81 184 SER A N 1
ATOM 1578 C CA . SER A 1 184 ? -3.948 11.900 11.009 1.00 94.81 184 SER A CA 1
ATOM 1579 C C . SER A 1 184 ? -2.899 11.494 12.048 1.00 94.81 184 SER A C 1
ATOM 1581 O O . SER A 1 184 ? -1.804 12.055 12.094 1.00 94.81 184 SER A O 1
ATOM 1583 N N . LYS A 1 185 ? -3.202 10.450 12.825 1.00 95.31 185 LYS A N 1
ATOM 1584 C CA . LYS A 1 185 ? -2.219 9.668 13.571 1.00 95.31 185 LYS A CA 1
ATOM 1585 C C . LYS A 1 185 ? -1.640 8.590 12.654 1.00 95.31 185 LYS A C 1
ATOM 1587 O O . LYS A 1 185 ? -2.362 7.687 12.235 1.00 95.31 185 LYS A O 1
ATOM 1592 N N . ARG A 1 186 ? -0.331 8.633 12.398 1.00 95.88 186 ARG A N 1
ATOM 1593 C CA . ARG A 1 186 ? 0.344 7.581 11.632 1.00 95.88 186 ARG A CA 1
ATOM 1594 C C . ARG A 1 186 ? 0.330 6.262 12.407 1.00 95.88 186 ARG A C 1
ATOM 1596 O O . ARG A 1 186 ? 0.818 6.201 13.530 1.00 95.88 186 ARG A O 1
ATOM 1603 N N . LEU A 1 187 ? -0.208 5.212 11.790 1.00 97.75 187 LEU A N 1
ATOM 1604 C CA . LEU A 1 187 ? -0.407 3.911 12.437 1.00 97.75 187 LEU A CA 1
ATOM 1605 C C . LEU A 1 187 ? 0.737 2.932 12.175 1.00 97.75 187 LEU A C 1
ATOM 1607 O O . LEU A 1 187 ? 1.008 2.059 13.000 1.00 97.75 187 LEU A O 1
ATOM 1611 N N . ALA A 1 188 ? 1.403 3.074 11.034 1.00 97.69 188 ALA A N 1
ATOM 1612 C CA . ALA A 1 188 ? 2.489 2.208 10.623 1.00 97.69 188 ALA A CA 1
ATOM 1613 C C . ALA A 1 188 ? 3.543 2.969 9.815 1.00 97.69 188 ALA A C 1
ATOM 1615 O O . ALA A 1 188 ? 3.302 4.076 9.330 1.00 97.69 188 ALA A O 1
ATOM 1616 N N . LYS A 1 189 ? 4.712 2.359 9.645 1.00 96.25 189 LYS A N 1
ATOM 1617 C CA . LYS A 1 189 ? 5.751 2.831 8.731 1.00 96.25 189 LYS A CA 1
ATOM 1618 C C . LYS A 1 189 ? 6.362 1.682 7.940 1.00 96.25 189 LYS A C 1
ATOM 1620 O O . LYS A 1 189 ? 6.135 0.514 8.247 1.00 96.25 189 LYS A O 1
ATOM 1625 N N . GLN A 1 190 ? 7.167 2.057 6.955 1.00 94.44 190 GLN A N 1
ATOM 1626 C CA . GLN A 1 190 ? 8.120 1.156 6.329 1.00 94.44 190 GLN A CA 1
ATOM 1627 C C . GLN A 1 190 ? 9.347 1.009 7.242 1.00 94.44 190 GLN A C 1
ATOM 1629 O O . GLN A 1 190 ? 9.863 2.004 7.755 1.00 94.44 190 GLN A O 1
ATOM 1634 N N . ARG A 1 191 ? 9.788 -0.225 7.475 1.00 93.81 191 ARG A N 1
ATOM 1635 C CA . ARG A 1 191 ? 10.928 -0.564 8.327 1.00 93.81 191 ARG A CA 1
ATOM 1636 C C . ARG A 1 191 ? 12.243 -0.196 7.645 1.00 93.81 191 ARG A C 1
ATOM 1638 O O . ARG A 1 191 ? 12.424 -0.404 6.445 1.00 93.81 191 ARG A O 1
ATOM 1645 N N . ASP A 1 192 ? 13.188 0.291 8.441 1.00 91.62 192 ASP A N 1
ATOM 1646 C CA . ASP A 1 192 ? 14.550 0.579 7.993 1.00 91.62 192 ASP A CA 1
ATOM 1647 C C . ASP A 1 192 ? 15.284 -0.718 7.627 1.00 91.62 192 ASP A C 1
ATOM 1649 O O . ASP A 1 192 ? 15.164 -1.735 8.312 1.00 91.62 192 ASP A O 1
ATOM 1653 N N . GLY A 1 193 ? 16.074 -0.703 6.553 1.00 87.94 193 GLY A N 1
ATOM 1654 C CA . GLY A 1 193 ? 16.822 -1.889 6.140 1.00 87.94 193 GLY A CA 1
ATOM 1655 C C . GLY A 1 193 ? 17.213 -1.912 4.670 1.00 87.94 193 GLY A C 1
ATOM 1656 O O . GLY A 1 193 ? 17.134 -0.915 3.953 1.00 87.94 193 GLY A O 1
ATOM 1657 N N . PHE A 1 194 ? 17.679 -3.072 4.203 1.00 83.69 194 PHE A N 1
ATOM 1658 C CA . PHE A 1 194 ? 18.015 -3.264 2.793 1.00 83.69 194 PHE A CA 1
ATOM 1659 C C . PHE A 1 194 ? 16.749 -3.395 1.939 1.00 83.69 194 PHE A C 1
ATOM 1661 O O . PHE A 1 194 ? 15.923 -4.282 2.179 1.00 83.69 194 PHE A O 1
ATOM 1668 N N . SER A 1 195 ? 16.632 -2.534 0.928 1.00 84.94 195 SER A N 1
ATOM 1669 C CA . SER A 1 195 ? 15.543 -2.514 -0.049 1.00 84.94 195 SER A CA 1
ATOM 1670 C C . SER A 1 195 ? 15.983 -3.177 -1.354 1.00 84.94 195 SER A C 1
ATOM 1672 O O . SER A 1 195 ? 16.904 -2.690 -2.009 1.00 84.94 195 SER A O 1
ATOM 1674 N N . ASP A 1 196 ? 15.296 -4.248 -1.770 1.00 88.12 196 ASP A N 1
ATOM 1675 C CA . ASP A 1 196 ? 15.505 -4.887 -3.079 1.00 88.12 196 ASP A CA 1
ATOM 1676 C C . ASP A 1 196 ? 15.127 -3.955 -4.245 1.00 88.12 196 ASP A C 1
ATOM 1678 O O . ASP A 1 196 ? 15.769 -3.978 -5.295 1.00 88.12 196 ASP A O 1
ATOM 1682 N N . ASN A 1 197 ? 14.130 -3.083 -4.050 1.00 75.31 197 ASN A N 1
ATOM 1683 C CA . ASN A 1 197 ? 13.701 -2.108 -5.057 1.00 75.31 197 ASN A CA 1
ATOM 1684 C C . ASN A 1 197 ? 14.769 -1.034 -5.300 1.00 75.31 197 ASN A C 1
ATOM 1686 O O . ASN A 1 197 ? 15.020 -0.663 -6.445 1.00 75.31 197 ASN A O 1
ATOM 1690 N N . ALA A 1 198 ? 15.399 -0.539 -4.228 1.00 77.38 198 ALA A N 1
ATOM 1691 C CA . ALA A 1 198 ? 16.429 0.498 -4.300 1.00 77.38 198 ALA A CA 1
ATOM 1692 C C . ALA A 1 198 ? 17.866 -0.057 -4.369 1.00 77.38 198 ALA A C 1
ATOM 1694 O O . ALA A 1 198 ? 18.805 0.711 -4.584 1.00 77.38 198 ALA A O 1
ATOM 1695 N N . ASN A 1 199 ? 18.033 -1.367 -4.164 1.00 85.75 199 ASN A N 1
ATOM 1696 C CA . ASN A 1 199 ? 19.300 -2.095 -4.078 1.00 85.75 199 ASN A CA 1
ATOM 1697 C C . ASN A 1 199 ? 20.323 -1.452 -3.117 1.00 85.75 199 ASN A C 1
ATOM 1699 O O . ASN A 1 199 ? 21.506 -1.319 -3.435 1.00 85.75 199 ASN A O 1
ATOM 1703 N N . LYS A 1 200 ? 19.851 -0.990 -1.955 1.00 85.06 200 LYS A N 1
ATOM 1704 C CA . LYS A 1 200 ? 20.667 -0.325 -0.927 1.00 85.06 200 LYS A CA 1
ATOM 1705 C C . LYS A 1 200 ? 19.989 -0.384 0.441 1.00 85.06 200 LYS A C 1
ATOM 1707 O O . LYS A 1 200 ? 18.795 -0.661 0.533 1.00 85.06 200 LYS A O 1
ATOM 1712 N N . VAL A 1 201 ? 20.744 -0.069 1.492 1.00 83.06 201 VAL A N 1
ATOM 1713 C CA . VAL A 1 201 ? 20.180 0.209 2.822 1.00 83.06 201 VAL A CA 1
ATOM 1714 C C . VAL A 1 201 ? 19.492 1.574 2.798 1.00 83.06 201 VAL A C 1
ATOM 1716 O O . VAL A 1 201 ? 20.054 2.546 2.289 1.00 83.06 201 VAL A O 1
ATOM 1719 N N . VAL A 1 202 ? 18.270 1.630 3.317 1.00 82.19 202 VAL A N 1
ATOM 1720 C CA . VAL A 1 202 ? 17.431 2.828 3.382 1.00 82.19 202 VAL A CA 1
ATOM 1721 C C . VAL A 1 202 ? 16.942 3.008 4.819 1.00 82.19 202 VAL A C 1
ATOM 1723 O O . VAL A 1 202 ? 16.613 2.028 5.485 1.00 82.19 202 VAL A O 1
ATOM 1726 N N . SER A 1 203 ? 16.919 4.261 5.277 1.00 78.94 203 SER A N 1
ATOM 1727 C CA . SER A 1 203 ? 16.241 4.686 6.505 1.00 78.94 203 SER A CA 1
ATOM 1728 C C . SER A 1 203 ? 14.989 5.450 6.103 1.00 78.94 203 SER A C 1
ATOM 1730 O O . SER A 1 203 ? 15.055 6.328 5.236 1.00 78.94 203 SER A O 1
ATOM 1732 N N . TYR A 1 204 ? 13.863 5.106 6.704 1.00 77.88 204 TYR A N 1
ATOM 1733 C CA . TYR A 1 204 ? 12.568 5.717 6.480 1.00 77.88 204 TYR A CA 1
ATOM 1734 C C . TYR A 1 204 ? 12.213 6.558 7.706 1.00 77.88 204 TYR A C 1
ATOM 1736 O O . TYR A 1 204 ? 11.414 6.172 8.561 1.00 77.88 204 TYR A O 1
ATOM 1744 N N . ASP A 1 205 ? 12.807 7.752 7.756 1.00 68.75 205 ASP A N 1
ATOM 1745 C CA . ASP A 1 205 ? 12.435 8.825 8.683 1.00 68.75 205 ASP A CA 1
ATOM 1746 C C . ASP A 1 205 ? 11.219 9.567 8.112 1.00 68.75 205 ASP A C 1
ATOM 1748 O O . ASP A 1 205 ? 11.277 10.742 7.748 1.00 68.75 205 ASP A O 1
ATOM 1752 N N . CYS A 1 206 ? 10.137 8.825 7.889 1.00 59.19 206 CYS A N 1
ATOM 1753 C CA . CYS A 1 206 ? 8.868 9.389 7.448 1.00 59.19 206 CYS A CA 1
ATOM 1754 C C . CYS A 1 206 ? 8.181 10.123 8.591 1.00 59.19 206 CYS A C 1
ATOM 1756 O O . CYS A 1 206 ? 8.261 9.664 9.752 1.00 59.19 206 CYS A O 1
#

Sequence (206 aa):
MKDFIQHIFYINLDKREDRKEEFTREMEKMDWKAERFPGFYYEPPKGIVGCTKSHLEVLKLAKQRGYSNVLICEDDLEWLESKEVIKNELDKLFRNDVDFDVCFLAYNNQKTDEEFSPKYDFLLKTLYCTTASCYLVNYHYYDKLIELYEMALPILDRTMQHWIYANDQIWKTLQEKDTWFCFSKRLAKQRDGFSDNANKVVSYDC

Secondary structure (DSSP, 8-state):
-TTT--EEEEEE-TT-HHHHHHHHHHHHHHT---EEEE-----TTTHHHHHHHHHHHHHHHHHHTT-SEEEEEETTEEE-S-HHHHHHHHHHHHHTT---SEEEEEEEEEEE-SSS--S-TTEEEEEEEEEEEEEEEEGGGHHHHHHHHHHHHHHHHHH--HHHHSHHHHTHHHHTTS-EEEESS--EEEPSEEETTTTEEE----

Foldseek 3Di:
DCPAAVAEEEEDAPVPVVLVVVLVVQCVQQVHDHH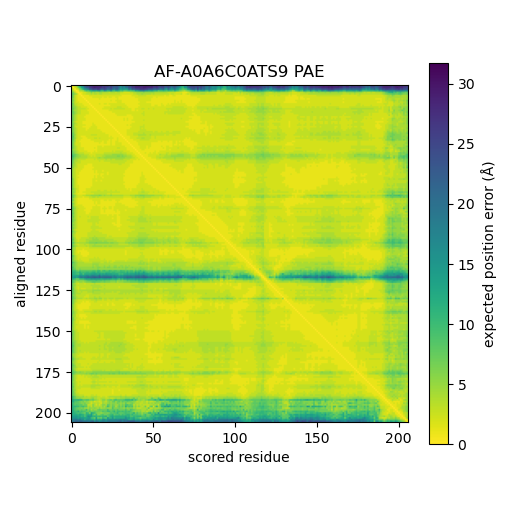YDHFQDDAPQCVLLSVLVSVLVVLVVCLVVPGFKYKYAYSQKDFPDGNVVVVVLVCCCVVVVPDAAKEDLAKDADDFDPVDDDPDPQKTQGLAIFDPRIMMGGNVNSVVLNVQSVVLSVVCVVPVPCCCRRSRNVCSVVSNPGGYIYGPPRGIYGHFAQDSNNRGTDDPPD

Organism: NCBI:txid1070528

Solvent-accessible surface area (backbone atoms only — not comparable to full-atom values): 10979 Å² total; per-residue (Å²): 115,83,85,61,53,66,43,36,41,30,39,38,45,86,88,41,58,70,37,50,54,50,30,48,53,53,28,57,70,55,75,53,77,65,47,80,40,78,33,45,84,43,70,83,84,39,19,44,52,17,51,34,51,34,57,40,51,51,47,53,50,38,57,76,70,64,47,58,19,37,36,40,28,34,32,47,41,36,71,71,57,54,52,67,56,52,49,50,56,53,48,50,48,62,77,64,68,61,85,55,40,35,41,31,40,13,62,45,75,79,34,66,49,85,83,60,77,68,92,45,86,62,44,38,48,33,41,32,53,27,64,66,32,24,33,34,39,29,46,92,40,43,61,62,54,40,54,52,43,66,63,2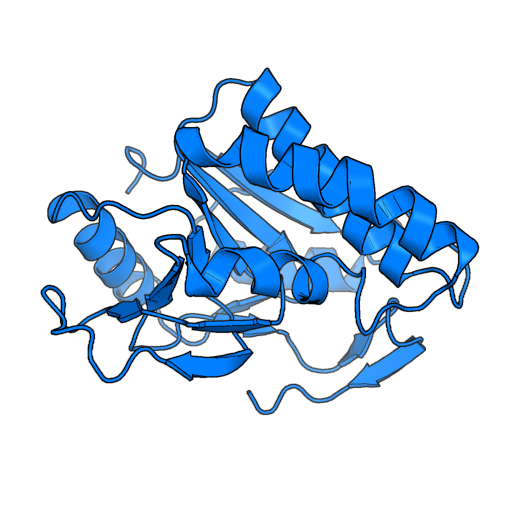7,45,63,52,22,68,74,66,64,49,45,90,49,34,24,56,48,40,43,52,35,79,44,25,73,80,50,51,28,33,31,42,59,65,71,39,28,36,52,55,67,42,78,34,72,56,75,72,42,78,45,78,60,90,105

Nearest PDB structures (foldseek):
  2p72-assembly2_B  TM=4.743E-01  e=2.199E-04  Paramecium bursaria Chlorella virus 1
  2y7a-assembly1_B  TM=5.464E-01  e=8.192E-04  Homo sapiens
  3i0i-assembly1_X-2  TM=5.292E-01  e=2.346E-03  Homo sapiens
  2p72-assembly1_A  TM=4.206E-01  e=6.298E-04  Paramecium bursaria Chlorella virus 1
  8dqk-assembly1_A  TM=4.084E-01  e=3.252E-01  Hordeum vulgare

Mean predicted aligned error: 3.57 Å

Radius of gyration: 16.0 Å; Cα contacts (8 Å, |Δi|>4): 378; chains: 1; bounding box: 40×40×42 Å

pLDDT: mean 94.25, std 8.08, range [44.47, 98.88]